Protein AF-A0A257PDT8-F1 (afdb_monomer_lite)

Radius of gyration: 33.75 Å; chains: 1; bounding box: 89×96×49 Å

pLDDT: mean 70.17, std 18.73, range [33.59, 94.38]

Secondary structure (DSSP, 8-state):
---PPPPPHHHHHHHHHHHHTT--TT--HHHHHHHHHHHHHHHHHTT--HHHHHHHHHHTT---TT-PPP-HHHHHHHHHHHHHHHTT--SS-SSSTTTSSTT--PPPP------------------------------PPPP-----HHHHHHHHHHHHHHH-TT------------------------PPSPPPPPHHHHHHHHHHHHHHH----

Structure (mmCIF, N/CA/C/O backbone):
data_AF-A0A257PDT8-F1
#
_entry.id   AF-A0A257PDT8-F1
#
loop_
_atom_site.group_PDB
_atom_site.id
_atom_site.type_symbol
_atom_site.label_atom_id
_atom_site.label_alt_id
_atom_site.label_comp_id
_atom_site.label_asym_id
_atom_site.label_entity_id
_atom_site.label_seq_id
_atom_site.pdbx_PDB_ins_code
_atom_site.Cartn_x
_atom_site.Cartn_y
_atom_site.Cartn_z
_atom_site.occupancy
_atom_site.B_iso_or_equiv
_atom_site.auth_seq_id
_atom_site.auth_comp_id
_atom_site.auth_asym_id
_atom_site.auth_atom_id
_atom_site.pdbx_PDB_model_num
ATOM 1 N N . MET A 1 1 ? -22.815 6.890 -2.501 1.00 48.28 1 MET A N 1
ATOM 2 C CA . MET A 1 1 ? -21.641 6.007 -2.311 1.00 48.28 1 MET A CA 1
ATOM 3 C C . MET A 1 1 ? -21.963 5.112 -1.129 1.00 48.28 1 MET A C 1
ATOM 5 O O . MET A 1 1 ? -22.175 5.678 -0.063 1.00 48.28 1 MET A O 1
ATOM 9 N N . PRO A 1 2 ? -22.100 3.788 -1.297 1.00 51.44 2 PRO A N 1
ATOM 10 C CA . PRO A 1 2 ? -22.385 2.906 -0.169 1.00 51.44 2 PRO A CA 1
ATOM 11 C C . PRO A 1 2 ? -21.267 3.042 0.872 1.00 51.44 2 PRO A C 1
ATOM 13 O O . PRO A 1 2 ? -20.081 3.044 0.529 1.00 51.44 2 PRO A O 1
ATOM 16 N N . TYR A 1 3 ? -21.653 3.242 2.130 1.00 57.28 3 TYR A N 1
ATOM 17 C CA . TYR A 1 3 ? -20.725 3.353 3.247 1.00 57.28 3 TYR A CA 1
ATOM 18 C C . TYR A 1 3 ? -20.106 1.977 3.487 1.00 57.28 3 TYR A C 1
ATOM 20 O O . TYR A 1 3 ? -20.774 1.067 3.968 1.00 57.28 3 TYR A O 1
ATOM 28 N N . LYS A 1 4 ? -18.838 1.812 3.105 1.00 71.06 4 LYS A N 1
ATOM 29 C CA . LYS A 1 4 ? -18.087 0.589 3.399 1.00 71.06 4 LYS A CA 1
ATOM 30 C C . LYS A 1 4 ? -17.941 0.428 4.908 1.00 71.06 4 LYS A C 1
ATOM 32 O O . LYS A 1 4 ? -17.656 1.410 5.599 1.00 71.06 4 LYS A O 1
ATOM 37 N N . ARG A 1 5 ? -18.120 -0.797 5.404 1.00 75.81 5 ARG A N 1
ATOM 38 C CA . ARG A 1 5 ? -17.968 -1.127 6.824 1.00 75.81 5 ARG A CA 1
ATOM 39 C C . ARG A 1 5 ? -16.555 -0.736 7.301 1.00 75.81 5 ARG A C 1
ATOM 41 O O . ARG A 1 5 ? -15.582 -1.004 6.593 1.00 75.81 5 ARG A O 1
ATOM 48 N N . PRO A 1 6 ? -16.406 -0.094 8.474 1.00 77.25 6 PRO A N 1
ATOM 49 C CA . PRO A 1 6 ? -15.088 0.096 9.067 1.00 77.25 6 PRO A CA 1
ATOM 50 C C . PRO A 1 6 ? -14.500 -1.274 9.441 1.00 77.25 6 PRO A C 1
ATOM 52 O O . PRO A 1 6 ? -15.164 -2.065 10.110 1.00 77.25 6 PRO A O 1
ATOM 55 N N . ALA A 1 7 ? -13.273 -1.549 8.992 1.00 83.94 7 ALA A N 1
ATOM 56 C CA . ALA A 1 7 ? -12.560 -2.782 9.326 1.00 83.94 7 ALA A CA 1
ATOM 57 C C . ALA A 1 7 ? -12.305 -2.846 10.838 1.00 83.94 7 ALA A C 1
ATOM 59 O O . ALA A 1 7 ? -11.958 -1.827 11.447 1.00 83.94 7 ALA A O 1
ATOM 60 N N . THR A 1 8 ? -12.482 -4.019 11.443 1.00 89.44 8 THR A N 1
ATOM 61 C CA . THR A 1 8 ? -12.182 -4.198 12.868 1.00 89.44 8 THR A CA 1
ATOM 62 C C . THR A 1 8 ? -10.675 -4.301 13.090 1.00 89.44 8 THR A C 1
ATOM 64 O O . THR A 1 8 ? -9.916 -4.684 12.202 1.00 89.44 8 THR A O 1
ATOM 67 N N . GLU A 1 9 ? -10.210 -3.977 14.296 1.00 89.81 9 GLU A N 1
ATOM 68 C CA . GLU A 1 9 ? -8.779 -4.039 14.620 1.00 89.81 9 GLU A CA 1
ATOM 69 C C . GLU A 1 9 ? -8.198 -5.454 14.462 1.00 89.81 9 GLU A C 1
ATOM 71 O O . GLU A 1 9 ? -7.078 -5.620 13.982 1.00 89.81 9 GLU A O 1
ATOM 76 N N . THR A 1 10 ? -8.992 -6.484 14.764 1.00 92.00 10 THR A N 1
ATOM 77 C CA . THR A 1 10 ? -8.622 -7.891 14.559 1.00 92.00 10 THR A CA 1
ATOM 78 C C . THR A 1 10 ? -8.447 -8.242 13.081 1.00 92.00 10 THR A C 1
ATOM 80 O O . THR A 1 10 ? -7.478 -8.908 12.719 1.00 92.00 10 THR A O 1
ATOM 83 N N . GLU A 1 11 ? -9.342 -7.763 12.212 1.00 92.25 11 GLU A N 1
ATOM 84 C CA . GLU A 1 11 ? -9.240 -7.933 10.758 1.00 92.25 11 GLU A CA 1
ATOM 85 C C . GLU A 1 11 ? -7.989 -7.221 10.223 1.00 92.25 11 GLU A C 1
ATOM 87 O O . GLU A 1 11 ? -7.254 -7.776 9.405 1.00 92.25 11 GLU A O 1
ATOM 92 N N . ILE A 1 12 ? -7.707 -6.011 10.719 1.00 93.44 12 ILE A N 1
ATOM 93 C CA . ILE A 1 12 ? -6.523 -5.225 10.346 1.00 93.44 12 ILE A CA 1
ATOM 94 C C . ILE A 1 12 ? -5.234 -5.966 10.719 1.00 93.44 12 ILE A C 1
ATOM 96 O O . ILE A 1 12 ? -4.317 -6.032 9.902 1.00 93.44 12 ILE A O 1
ATOM 100 N N . GLN A 1 13 ? -5.159 -6.544 11.920 1.00 94.38 13 GLN A N 1
ATOM 101 C CA . GLN A 1 13 ? -3.995 -7.317 12.365 1.00 94.38 13 GLN A CA 1
ATOM 102 C C . GLN A 1 13 ? -3.811 -8.606 11.555 1.00 94.38 13 GLN A C 1
ATOM 104 O O . GLN A 1 13 ? -2.688 -8.925 11.164 1.00 94.38 13 GLN A O 1
ATOM 109 N N . ALA A 1 14 ? -4.899 -9.320 11.251 1.00 93.81 14 ALA A N 1
ATOM 110 C CA . ALA A 1 14 ? -4.847 -10.517 10.413 1.00 93.81 14 ALA A CA 1
ATOM 111 C C . ALA A 1 14 ? -4.325 -10.193 9.003 1.00 93.81 14 ALA A C 1
ATOM 113 O O . ALA A 1 14 ? -3.426 -10.868 8.499 1.00 93.81 14 ALA A O 1
ATOM 114 N N . LEU A 1 15 ? -4.825 -9.109 8.399 1.00 93.06 15 LEU A N 1
ATOM 115 C CA . LEU A 1 15 ? -4.347 -8.636 7.102 1.00 93.06 15 LEU A CA 1
ATOM 116 C C . LEU A 1 15 ? -2.879 -8.189 7.171 1.00 93.06 15 LEU A C 1
ATOM 118 O O . LEU A 1 15 ? -2.102 -8.475 6.263 1.00 93.06 15 LEU A O 1
ATOM 122 N N . ALA A 1 16 ? -2.474 -7.513 8.248 1.00 94.12 16 ALA A N 1
ATOM 123 C CA . ALA A 1 16 ? -1.094 -7.079 8.442 1.00 94.12 16 ALA A CA 1
ATOM 124 C C . ALA A 1 16 ? -0.119 -8.267 8.480 1.00 94.12 16 ALA A C 1
ATOM 126 O O . ALA A 1 16 ? 0.914 -8.218 7.814 1.00 94.12 16 ALA A O 1
ATOM 127 N N . ALA A 1 17 ? -0.463 -9.345 9.192 1.00 93.25 17 ALA A N 1
ATOM 128 C CA . ALA A 1 17 ? 0.343 -10.566 9.248 1.00 93.25 17 ALA A CA 1
ATOM 129 C C . ALA A 1 17 ? 0.471 -11.249 7.874 1.00 93.25 17 ALA A C 1
ATOM 131 O O . ALA A 1 17 ? 1.534 -11.746 7.506 1.00 93.25 17 ALA A O 1
ATOM 132 N N . GLU A 1 18 ? -0.600 -11.239 7.081 1.00 92.94 18 GLU A N 1
ATOM 133 C CA . GLU A 1 18 ? -0.580 -11.807 5.734 1.00 92.94 18 GLU A CA 1
ATOM 134 C C . GLU A 1 18 ? 0.284 -10.979 4.762 1.00 92.94 18 GLU A C 1
ATOM 136 O O . GLU A 1 18 ? 0.990 -11.517 3.902 1.00 92.94 18 GLU A O 1
ATOM 141 N N . LEU A 1 19 ? 0.239 -9.650 4.883 1.00 90.50 19 LEU A N 1
ATOM 142 C CA . LEU A 1 19 ? 1.022 -8.746 4.043 1.00 90.50 19 LEU A CA 1
ATOM 143 C C . LEU A 1 19 ? 2.501 -8.725 4.444 1.00 90.50 19 LEU A C 1
ATOM 145 O O . LEU A 1 19 ? 3.356 -8.684 3.556 1.00 90.50 19 LEU A O 1
ATOM 149 N N . SER A 1 20 ? 2.811 -8.796 5.742 1.00 88.88 20 SER A N 1
ATOM 150 C CA . SER A 1 20 ? 4.190 -8.827 6.240 1.00 88.88 20 SER A CA 1
ATOM 151 C C . SER A 1 20 ? 4.930 -10.094 5.814 1.00 88.88 20 SER A C 1
ATOM 153 O O . SER A 1 20 ? 6.105 -10.012 5.466 1.00 88.88 20 SER A O 1
ATOM 155 N N . GLY A 1 21 ? 4.241 -11.239 5.719 1.00 88.56 21 GLY A N 1
ATOM 156 C CA . GLY A 1 21 ? 4.828 -12.487 5.216 1.00 88.56 21 GLY A CA 1
ATOM 157 C C . GLY A 1 21 ? 5.371 -12.390 3.783 1.00 88.56 21 GLY A C 1
ATOM 158 O O . GLY A 1 21 ? 6.302 -13.105 3.424 1.00 88.56 21 GLY A O 1
ATOM 159 N N . ASN A 1 22 ? 4.835 -11.470 2.976 1.00 85.00 22 ASN A N 1
ATOM 160 C CA . ASN A 1 22 ? 5.263 -11.233 1.594 1.00 85.00 22 ASN A CA 1
ATOM 161 C C . ASN A 1 22 ? 6.175 -10.001 1.446 1.00 85.00 22 ASN A C 1
ATOM 163 O O . ASN A 1 22 ? 6.484 -9.583 0.324 1.00 85.00 22 ASN A O 1
ATOM 167 N N . TRP A 1 23 ? 6.567 -9.365 2.553 1.00 89.31 23 TRP A N 1
ATOM 168 C CA . TRP A 1 23 ? 7.399 -8.168 2.557 1.00 89.31 23 TRP A CA 1
ATOM 169 C C . TRP A 1 23 ? 8.852 -8.505 2.894 1.00 89.31 23 TRP A C 1
ATOM 171 O O . TRP A 1 23 ? 9.149 -9.173 3.878 1.00 89.31 23 TRP A O 1
ATOM 181 N N . ILE A 1 24 ? 9.776 -7.988 2.083 1.00 86.50 24 ILE A N 1
ATOM 182 C CA . ILE A 1 24 ? 11.214 -8.082 2.338 1.00 86.50 24 ILE A CA 1
ATOM 183 C C . ILE A 1 24 ? 11.691 -6.706 2.794 1.00 86.50 24 ILE A C 1
ATOM 185 O O . ILE A 1 24 ? 11.569 -5.725 2.053 1.00 86.50 24 ILE A O 1
ATOM 189 N N . ALA A 1 25 ? 12.255 -6.633 4.001 1.00 81.31 25 ALA A N 1
ATOM 190 C CA . ALA A 1 25 ? 12.826 -5.402 4.533 1.00 81.31 25 ALA A CA 1
ATOM 191 C C . ALA A 1 25 ? 13.893 -4.837 3.575 1.00 81.31 25 ALA A C 1
ATOM 193 O O . ALA A 1 25 ? 14.804 -5.540 3.148 1.00 81.31 25 ALA A O 1
ATOM 194 N N . GLY A 1 26 ? 13.756 -3.559 3.210 1.00 78.31 26 GLY A N 1
ATOM 195 C CA . GLY A 1 26 ? 14.639 -2.885 2.249 1.00 78.31 26 GLY A CA 1
ATOM 196 C C . GLY A 1 26 ? 14.203 -2.987 0.782 1.00 78.31 26 GLY A C 1
ATOM 197 O O . GLY A 1 26 ? 14.773 -2.296 -0.064 1.00 78.31 26 GLY A O 1
ATOM 198 N N . SER A 1 27 ? 13.165 -3.770 0.467 1.00 82.94 27 SER A N 1
ATOM 199 C CA . SER A 1 27 ? 12.596 -3.819 -0.882 1.00 82.94 27 SER A CA 1
ATOM 200 C C . SER A 1 27 ? 11.967 -2.473 -1.276 1.00 82.94 27 SER A C 1
ATOM 202 O O . SER A 1 27 ? 11.336 -1.803 -0.449 1.00 82.94 27 SER A O 1
ATOM 204 N N . PRO A 1 28 ? 12.098 -2.030 -2.540 1.00 87.62 28 PRO A N 1
ATOM 205 C CA . PRO A 1 28 ? 11.430 -0.825 -3.006 1.00 87.62 28 PRO A CA 1
ATOM 206 C C . PRO A 1 28 ? 9.907 -1.006 -2.972 1.00 87.62 28 PRO A C 1
ATOM 208 O O . PRO A 1 28 ? 9.316 -1.708 -3.793 1.00 87.62 28 PRO A O 1
ATOM 211 N N . ILE A 1 29 ? 9.253 -0.270 -2.076 1.00 89.31 29 ILE A N 1
ATOM 212 C CA . ILE A 1 29 ? 7.803 -0.319 -1.830 1.00 89.31 29 ILE A CA 1
ATOM 213 C C . ILE A 1 29 ? 6.935 -0.206 -3.090 1.00 89.31 29 ILE A C 1
ATOM 215 O O . ILE A 1 29 ? 5.886 -0.832 -3.191 1.00 89.31 29 ILE A O 1
ATOM 219 N N . ARG A 1 30 ? 7.385 0.541 -4.106 1.00 88.75 30 ARG A N 1
ATOM 220 C CA . ARG A 1 30 ? 6.674 0.663 -5.390 1.00 88.75 30 ARG A CA 1
ATOM 221 C C . ARG A 1 30 ? 6.626 -0.644 -6.180 1.00 88.75 30 ARG A C 1
ATOM 223 O O . ARG A 1 30 ? 5.643 -0.878 -6.878 1.00 88.75 30 ARG A O 1
ATOM 230 N N . VAL A 1 31 ? 7.682 -1.455 -6.113 1.00 88.94 31 VAL A N 1
ATOM 231 C CA . VAL A 1 31 ? 7.735 -2.767 -6.775 1.00 88.94 31 VAL A CA 1
ATOM 232 C C . VAL A 1 31 ? 6.774 -3.716 -6.073 1.00 88.94 31 VAL A C 1
ATOM 234 O O . VAL A 1 31 ? 5.947 -4.344 -6.730 1.00 88.94 31 VAL A O 1
ATOM 237 N N . TRP A 1 32 ? 6.800 -3.723 -4.741 1.00 91.38 32 TRP A N 1
ATOM 238 C CA . TRP A 1 32 ? 5.880 -4.521 -3.940 1.00 91.38 32 TRP A CA 1
ATOM 239 C C . TRP A 1 32 ? 4.413 -4.132 -4.166 1.00 91.38 32 TRP A C 1
ATOM 241 O O . TRP A 1 32 ? 3.595 -4.998 -4.474 1.00 91.38 32 TRP A O 1
ATOM 251 N N . LEU A 1 33 ? 4.095 -2.829 -4.129 1.00 91.81 33 LEU A N 1
ATOM 252 C CA . LEU A 1 33 ? 2.749 -2.308 -4.397 1.00 91.81 33 LEU A CA 1
ATOM 253 C C . LEU A 1 33 ? 2.251 -2.692 -5.784 1.00 91.81 33 LEU A C 1
ATOM 255 O O . LEU A 1 33 ? 1.069 -2.963 -5.947 1.00 91.81 33 LEU A O 1
ATOM 259 N N . ARG A 1 34 ? 3.129 -2.721 -6.791 1.00 90.56 34 ARG A N 1
ATOM 260 C CA . ARG A 1 34 ? 2.757 -3.155 -8.139 1.00 90.56 34 ARG A CA 1
ATOM 261 C C . ARG A 1 34 ? 2.406 -4.640 -8.171 1.00 90.56 34 ARG A C 1
ATOM 263 O O . ARG A 1 34 ? 1.390 -4.987 -8.762 1.00 90.56 34 ARG A O 1
ATOM 270 N N . ALA A 1 35 ? 3.225 -5.485 -7.549 1.00 90.25 35 ALA A N 1
ATOM 271 C CA . ALA A 1 35 ? 2.989 -6.927 -7.496 1.00 90.25 35 ALA A CA 1
ATOM 272 C C . ALA A 1 35 ? 1.692 -7.270 -6.743 1.00 90.25 35 ALA A C 1
ATOM 274 O O . ALA A 1 35 ? 0.934 -8.132 -7.174 1.00 90.25 35 ALA A O 1
ATOM 275 N N . HIS A 1 36 ? 1.397 -6.537 -5.667 1.00 91.44 36 HIS A N 1
ATOM 276 C CA . HIS A 1 36 ? 0.247 -6.795 -4.798 1.00 91.44 36 HIS A CA 1
ATOM 277 C C . HIS A 1 36 ? -0.990 -5.959 -5.156 1.00 91.44 36 HIS A C 1
ATOM 279 O O . HIS A 1 36 ? -2.048 -6.142 -4.557 1.00 91.44 36 HIS A O 1
ATOM 285 N N . TYR A 1 37 ? -0.907 -5.077 -6.158 1.00 91.75 37 TYR A N 1
ATOM 286 C CA . TYR A 1 37 ? -2.019 -4.221 -6.582 1.00 91.75 37 TYR A CA 1
ATOM 287 C C . TYR A 1 37 ? -3.320 -4.990 -6.876 1.00 91.75 37 TYR A C 1
ATOM 289 O O . TYR A 1 37 ? -4.361 -4.564 -6.372 1.00 91.75 37 TYR A O 1
ATOM 297 N N . PRO A 1 38 ? -3.311 -6.120 -7.618 1.00 91.38 38 PRO A N 1
ATOM 298 C CA . PRO A 1 38 ? -4.536 -6.876 -7.887 1.00 91.38 38 PRO A CA 1
ATOM 299 C C . PRO A 1 38 ? -5.215 -7.360 -6.602 1.00 91.38 38 PRO A C 1
ATOM 301 O O . PRO A 1 38 ? -6.432 -7.256 -6.473 1.00 91.38 38 PRO A O 1
ATOM 304 N N . LYS A 1 39 ? -4.420 -7.806 -5.621 1.00 92.69 39 LYS A N 1
ATOM 305 C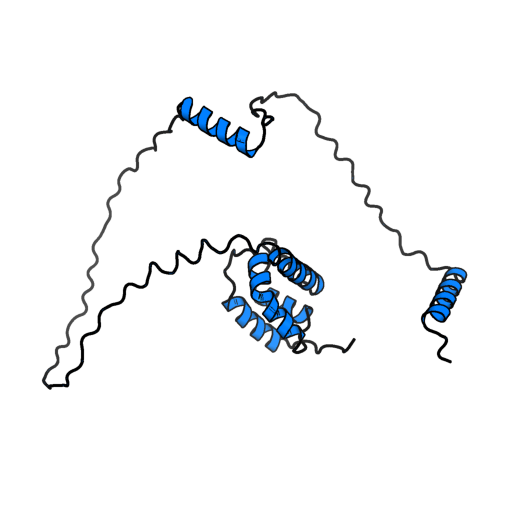 CA . LYS A 1 39 ? -4.911 -8.247 -4.313 1.00 92.69 39 LYS A CA 1
ATOM 306 C C . LYS A 1 39 ? -5.541 -7.096 -3.529 1.00 92.69 39 LYS A C 1
ATOM 308 O O . LYS A 1 39 ? -6.625 -7.248 -2.981 1.00 92.69 39 LYS A O 1
ATOM 313 N N . LEU A 1 40 ? -4.904 -5.922 -3.523 1.00 92.06 40 LEU A N 1
ATOM 314 C CA . LEU A 1 40 ? -5.454 -4.737 -2.853 1.00 92.06 40 LEU A CA 1
ATOM 315 C C . LEU A 1 40 ? -6.802 -4.314 -3.452 1.00 92.06 40 LEU A C 1
ATOM 317 O O . LEU A 1 40 ? -7.702 -3.913 -2.721 1.00 92.06 40 LEU A O 1
ATOM 321 N N . VAL A 1 41 ? -6.959 -4.417 -4.774 1.00 91.81 41 VAL A N 1
ATOM 322 C CA . VAL A 1 41 ? -8.230 -4.116 -5.450 1.00 91.81 41 VAL A CA 1
ATOM 323 C C . VAL A 1 41 ? -9.300 -5.165 -5.140 1.00 91.81 41 VAL A C 1
ATOM 325 O O . VAL A 1 41 ? -10.452 -4.783 -4.945 1.00 91.81 41 VAL A O 1
ATOM 328 N N . ALA A 1 42 ? -8.935 -6.447 -5.043 1.00 92.31 42 ALA A N 1
ATOM 329 C CA . ALA A 1 42 ? -9.857 -7.509 -4.640 1.00 92.31 42 ALA A CA 1
ATOM 330 C C . ALA A 1 42 ? -10.416 -7.268 -3.228 1.00 92.31 42 ALA A C 1
ATOM 332 O O . ALA A 1 42 ? -11.630 -7.236 -3.058 1.00 92.31 42 ALA A O 1
ATOM 333 N N . LEU A 1 43 ? -9.558 -6.930 -2.259 1.00 91.19 43 LEU A N 1
ATOM 334 C CA . LEU A 1 43 ? -9.995 -6.568 -0.902 1.00 91.19 43 LEU A CA 1
ATOM 335 C C . LEU A 1 43 ? -10.996 -5.407 -0.918 1.00 91.19 43 LEU A C 1
ATOM 337 O O . LEU A 1 43 ? -11.992 -5.405 -0.206 1.00 91.19 43 LEU A O 1
ATOM 341 N N . ILE A 1 44 ? -10.759 -4.405 -1.766 1.00 91.12 44 ILE A N 1
ATOM 342 C CA . ILE A 1 44 ? -11.667 -3.263 -1.910 1.00 91.12 44 ILE A CA 1
ATOM 343 C C . ILE A 1 44 ? -13.012 -3.688 -2.509 1.00 91.12 44 ILE A C 1
ATOM 345 O O . ILE A 1 44 ? -14.024 -3.066 -2.183 1.00 91.12 44 ILE A O 1
ATOM 349 N N . ALA A 1 45 ? -13.047 -4.689 -3.386 1.00 88.75 45 ALA A N 1
ATOM 350 C CA . ALA A 1 45 ? -14.303 -5.252 -3.875 1.00 88.75 45 ALA A CA 1
ATOM 351 C C . ALA A 1 45 ? -15.054 -6.001 -2.758 1.00 88.75 45 ALA A C 1
ATOM 353 O O . ALA A 1 45 ? -16.273 -5.909 -2.691 1.00 88.75 45 ALA A O 1
ATOM 354 N N . GLU A 1 46 ? -14.324 -6.637 -1.843 1.00 88.31 46 GLU A N 1
ATOM 355 C CA . GLU A 1 46 ? -14.812 -7.338 -0.645 1.00 88.31 46 GLU A CA 1
ATOM 356 C C . GLU A 1 46 ? -15.047 -6.393 0.554 1.00 88.31 46 GLU A C 1
ATOM 358 O O . GLU A 1 46 ? -14.744 -6.718 1.698 1.00 88.31 46 GLU A O 1
ATOM 363 N N . ASP A 1 47 ? -15.550 -5.184 0.301 1.00 88.00 47 ASP A N 1
ATOM 364 C CA . ASP A 1 47 ? -15.890 -4.173 1.317 1.00 88.00 47 ASP A CA 1
ATOM 365 C C . ASP A 1 47 ? -14.741 -3.523 2.103 1.00 88.00 47 ASP A C 1
ATOM 367 O O . ASP A 1 47 ? -14.991 -2.614 2.903 1.00 88.00 47 ASP A O 1
ATOM 371 N N . TRP A 1 48 ? -13.471 -3.823 1.816 1.00 90.25 48 TRP A N 1
ATOM 372 C CA . TRP A 1 48 ? -12.384 -3.096 2.472 1.00 90.25 48 TRP A CA 1
ATOM 373 C C . TRP A 1 48 ? -12.310 -1.628 2.041 1.00 90.25 48 TRP A C 1
ATOM 375 O O . TRP A 1 48 ? -12.496 -1.233 0.875 1.00 90.25 48 TRP A O 1
ATOM 385 N N . SER A 1 49 ? -11.976 -0.784 3.017 1.00 91.50 49 SER A N 1
ATOM 386 C CA . SER A 1 49 ? -11.631 0.614 2.791 1.00 91.50 49 SER A CA 1
ATOM 387 C C . SER A 1 49 ? -10.121 0.776 2.601 1.00 91.50 49 SER A C 1
ATOM 389 O O . SER A 1 49 ? -9.314 0.098 3.236 1.00 91.50 49 SER A O 1
ATOM 391 N N . TRP A 1 50 ? -9.718 1.750 1.779 1.00 91.88 50 TRP A N 1
ATOM 392 C CA . TRP A 1 50 ? -8.305 2.134 1.653 1.00 91.88 50 TRP A CA 1
ATOM 393 C C . TRP A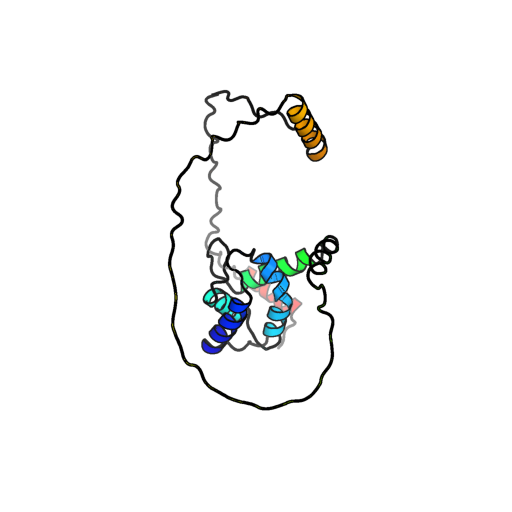 1 50 ? -7.682 2.543 2.995 1.00 91.88 50 TRP A C 1
ATOM 395 O O . TRP A 1 50 ? -6.479 2.389 3.174 1.00 91.88 50 TRP A O 1
ATOM 405 N N . ALA A 1 51 ? -8.486 3.060 3.930 1.00 91.81 51 ALA A N 1
ATOM 406 C CA . ALA A 1 51 ? -8.034 3.413 5.271 1.00 91.81 51 ALA A CA 1
ATOM 407 C C . ALA A 1 51 ? -7.676 2.171 6.101 1.00 91.81 51 ALA A C 1
ATOM 409 O O . ALA A 1 51 ? -6.613 2.152 6.711 1.00 91.81 51 ALA A O 1
ATOM 410 N N . GLY A 1 52 ? -8.511 1.126 6.068 1.00 92.00 52 GLY A N 1
ATOM 411 C CA . GLY A 1 52 ? -8.234 -0.138 6.761 1.00 92.00 52 GLY A CA 1
ATOM 412 C C . GLY A 1 52 ? -6.992 -0.839 6.211 1.00 92.00 52 GLY A C 1
ATOM 413 O O . GLY A 1 52 ? -6.137 -1.277 6.973 1.00 92.00 52 GLY A O 1
ATOM 414 N N . ILE A 1 53 ? -6.829 -0.844 4.884 1.00 93.06 53 ILE A N 1
ATOM 415 C CA . ILE A 1 53 ? -5.628 -1.391 4.236 1.00 93.06 53 ILE A CA 1
ATOM 416 C C . ILE A 1 53 ? -4.381 -0.576 4.618 1.00 93.06 53 ILE A C 1
ATOM 418 O O . ILE A 1 53 ? -3.341 -1.150 4.927 1.00 93.06 53 ILE A O 1
ATOM 422 N N . ALA A 1 54 ? -4.468 0.758 4.633 1.00 92.75 54 ALA A N 1
ATOM 423 C CA . ALA A 1 54 ? -3.357 1.613 5.057 1.00 92.75 54 ALA A CA 1
ATOM 424 C C . ALA A 1 54 ? -2.972 1.375 6.526 1.00 92.75 54 ALA A C 1
ATOM 426 O O . ALA A 1 54 ? -1.785 1.310 6.838 1.00 92.75 54 ALA A O 1
ATOM 427 N N . ALA A 1 55 ? -3.956 1.195 7.411 1.00 92.50 55 ALA A N 1
ATOM 428 C CA . ALA A 1 55 ? -3.712 0.830 8.802 1.00 92.50 55 ALA A CA 1
ATOM 429 C C . ALA A 1 55 ? -2.997 -0.526 8.907 1.00 92.50 55 ALA A C 1
ATOM 431 O O . ALA A 1 55 ? -1.998 -0.623 9.613 1.00 92.50 55 ALA A O 1
ATOM 432 N N . ALA A 1 56 ? -3.426 -1.533 8.139 1.00 93.94 56 ALA A N 1
ATOM 433 C CA . ALA A 1 56 ? -2.776 -2.844 8.113 1.00 93.94 56 ALA A CA 1
ATOM 434 C C . ALA A 1 56 ? -1.320 -2.765 7.625 1.00 93.94 56 ALA A C 1
ATOM 436 O O . ALA A 1 56 ? -0.438 -3.375 8.221 1.00 93.94 56 ALA A O 1
ATOM 437 N N . LEU A 1 57 ? -1.037 -1.959 6.594 1.00 92.50 57 LEU A N 1
ATOM 438 C CA . LEU A 1 57 ? 0.337 -1.726 6.131 1.00 92.50 57 LEU A CA 1
ATOM 439 C C . LEU A 1 57 ? 1.209 -1.045 7.191 1.00 92.50 57 LEU A C 1
ATOM 441 O O . LEU A 1 57 ? 2.386 -1.373 7.307 1.00 92.50 57 LEU A O 1
ATOM 445 N N . ASN A 1 58 ? 0.640 -0.117 7.965 1.00 93.12 58 ASN A N 1
ATOM 446 C CA . ASN A 1 58 ? 1.353 0.544 9.058 1.00 93.12 58 ASN A CA 1
ATOM 447 C C . ASN A 1 58 ? 1.663 -0.431 10.200 1.00 93.12 58 ASN A C 1
ATOM 449 O O . ASN A 1 58 ? 2.776 -0.411 10.714 1.00 93.12 58 ASN A O 1
ATOM 453 N N . VAL A 1 59 ? 0.713 -1.303 10.556 1.00 93.06 59 VAL A N 1
ATOM 454 C CA . VAL A 1 59 ? 0.913 -2.366 11.559 1.00 93.06 59 VAL A CA 1
ATOM 455 C C . VAL A 1 59 ? 1.962 -3.377 11.089 1.00 93.06 59 VAL A C 1
ATOM 457 O O . VAL A 1 59 ? 2.779 -3.826 11.882 1.00 93.06 59 VAL A O 1
ATOM 460 N N . ALA A 1 60 ? 1.987 -3.690 9.793 1.00 89.94 60 ALA A N 1
ATOM 461 C CA . ALA A 1 60 ? 2.991 -4.558 9.180 1.00 89.94 60 ALA A CA 1
ATOM 462 C C . ALA A 1 60 ? 4.374 -3.890 9.001 1.00 89.94 60 ALA A C 1
ATOM 464 O O . ALA A 1 60 ? 5.272 -4.506 8.431 1.00 89.94 60 ALA A O 1
ATOM 465 N N . GLU A 1 61 ? 4.536 -2.626 9.414 1.00 90.12 61 GLU A N 1
ATOM 466 C CA . GLU A 1 61 ? 5.734 -1.795 9.209 1.00 90.12 61 GLU A CA 1
ATOM 467 C C . GLU A 1 61 ? 6.176 -1.659 7.737 1.00 90.12 61 GLU A C 1
ATOM 469 O O . GLU A 1 61 ? 7.304 -1.260 7.425 1.00 90.12 61 GLU A O 1
ATOM 474 N N . ILE A 1 62 ? 5.260 -1.913 6.800 1.00 86.25 62 ILE A N 1
ATOM 475 C CA . ILE A 1 62 ? 5.486 -1.775 5.362 1.00 86.25 62 ILE A CA 1
ATOM 476 C C . ILE A 1 62 ? 5.386 -0.290 5.021 1.00 86.25 62 ILE A C 1
ATOM 478 O O . ILE A 1 62 ? 4.356 0.205 4.569 1.00 86.25 62 ILE A O 1
ATOM 482 N N . THR A 1 63 ? 6.457 0.457 5.271 1.00 85.38 63 THR A N 1
ATOM 483 C CA . THR A 1 63 ? 6.501 1.914 5.087 1.00 85.38 63 THR A CA 1
ATOM 484 C C . THR A 1 63 ? 7.555 2.332 4.065 1.00 85.38 63 THR A C 1
ATOM 486 O O . THR A 1 63 ? 8.411 1.558 3.633 1.00 85.38 63 THR A O 1
ATOM 489 N N . TYR A 1 64 ? 7.474 3.590 3.629 1.00 81.50 64 TYR A N 1
ATOM 490 C CA . TYR A 1 64 ? 8.560 4.213 2.879 1.00 81.50 64 TYR A CA 1
ATOM 491 C C . TYR A 1 64 ? 9.849 4.243 3.711 1.00 81.50 64 TY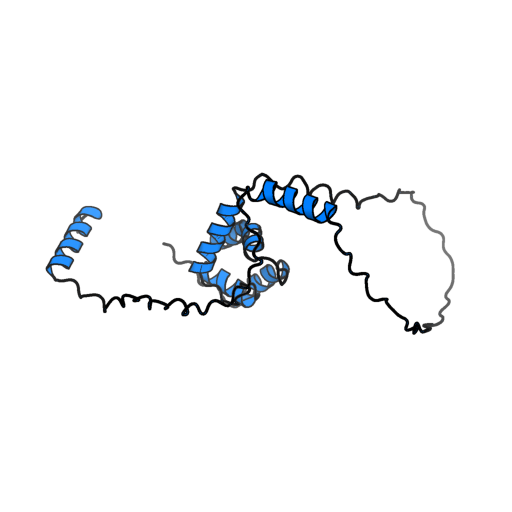R A C 1
ATOM 493 O O . TYR A 1 64 ? 9.802 4.275 4.936 1.00 81.50 64 TYR A O 1
ATOM 501 N N . GLN A 1 65 ? 11.008 4.367 3.056 1.00 74.06 65 GLN A N 1
ATOM 502 C CA . GLN A 1 65 ? 12.283 4.628 3.749 1.00 74.06 65 GLN A CA 1
ATOM 503 C C . GLN A 1 65 ? 12.213 5.867 4.662 1.00 74.06 65 GLN A C 1
ATOM 505 O O . GLN A 1 65 ? 12.901 5.937 5.674 1.00 74.06 65 GLN A O 1
ATOM 510 N N . THR A 1 66 ? 11.333 6.820 4.341 1.00 74.38 66 THR A N 1
ATOM 511 C CA . THR A 1 66 ? 11.049 8.016 5.145 1.00 74.38 66 THR A CA 1
ATOM 512 C C . THR A 1 66 ? 10.223 7.742 6.410 1.00 74.38 66 THR A C 1
ATOM 514 O O . THR A 1 66 ? 9.919 8.686 7.133 1.00 74.38 66 THR A O 1
ATOM 517 N N . LYS A 1 67 ? 9.824 6.486 6.671 1.00 78.75 67 LYS A N 1
ATOM 518 C CA . LYS A 1 67 ? 8.972 6.034 7.793 1.00 78.75 67 LYS A CA 1
ATOM 519 C C . LYS A 1 67 ? 7.647 6.788 7.932 1.00 78.75 67 LYS A C 1
ATOM 521 O O . LYS A 1 67 ? 7.037 6.820 8.996 1.00 78.75 67 LYS A O 1
ATOM 526 N N . THR A 1 68 ? 7.192 7.420 6.855 1.00 86.38 68 THR A N 1
ATOM 527 C CA . THR A 1 68 ? 5.923 8.144 6.852 1.00 86.38 68 THR A CA 1
ATOM 528 C C . THR A 1 68 ? 4.778 7.130 6.858 1.00 86.38 68 THR A C 1
ATOM 530 O O . THR A 1 68 ? 4.769 6.258 5.981 1.00 86.38 68 THR A O 1
ATOM 533 N N . PRO A 1 69 ? 3.821 7.223 7.799 1.00 89.00 69 PRO A N 1
ATOM 534 C CA . PRO A 1 69 ? 2.699 6.300 7.842 1.00 89.00 69 PRO A CA 1
ATOM 535 C C . PRO A 1 69 ? 1.799 6.487 6.619 1.00 89.00 69 PRO A C 1
ATOM 537 O O . PRO A 1 69 ? 1.636 7.588 6.082 1.00 89.00 69 PRO A O 1
ATOM 540 N N . TRP A 1 70 ? 1.185 5.396 6.185 1.00 91.12 70 TRP A N 1
ATOM 541 C CA . TRP A 1 70 ? 0.222 5.401 5.102 1.00 91.12 70 TRP A CA 1
ATOM 542 C C . TRP A 1 70 ? -1.078 6.071 5.516 1.00 91.12 70 TRP A C 1
ATOM 544 O O . TRP A 1 70 ? -1.638 5.799 6.576 1.00 91.12 70 TRP A O 1
ATOM 554 N N . THR A 1 71 ? -1.590 6.894 4.607 1.00 92.81 71 THR A N 1
ATOM 555 C CA . THR A 1 71 ? -2.949 7.430 4.655 1.00 92.81 71 THR A CA 1
ATOM 556 C C . THR A 1 71 ? -3.762 6.793 3.534 1.00 92.81 71 THR A C 1
ATOM 558 O O . THR A 1 71 ? -3.208 6.363 2.519 1.00 92.81 71 THR A O 1
ATOM 561 N N . ALA A 1 72 ? -5.088 6.760 3.676 1.00 90.25 72 ALA A N 1
ATOM 562 C CA . ALA A 1 72 ? -5.969 6.203 2.648 1.00 90.25 72 ALA A CA 1
ATOM 563 C C . ALA A 1 72 ? -5.757 6.865 1.272 1.00 90.25 72 ALA A C 1
ATOM 565 O O . ALA A 1 72 ? -5.777 6.200 0.236 1.00 90.25 72 ALA A O 1
ATOM 566 N N . THR A 1 73 ? -5.538 8.183 1.259 1.00 91.81 73 THR A N 1
ATOM 567 C CA . THR A 1 73 ? -5.299 8.964 0.041 1.00 91.81 73 THR A CA 1
ATOM 568 C C . THR A 1 73 ? -3.924 8.680 -0.550 1.00 91.81 73 THR A C 1
ATOM 570 O O . THR A 1 73 ? -3.853 8.395 -1.747 1.00 91.81 73 THR A O 1
ATOM 573 N N . SER A 1 74 ? -2.855 8.695 0.259 1.00 91.75 74 SER A N 1
ATOM 574 C CA . SER A 1 74 ? -1.500 8.420 -0.236 1.00 91.75 74 SER A CA 1
ATOM 575 C C . SER A 1 74 ? -1.395 7.009 -0.810 1.00 91.75 74 SER A C 1
ATOM 577 O O . SER A 1 74 ? -0.979 6.852 -1.960 1.00 91.75 74 SER A O 1
ATOM 579 N N . LEU A 1 75 ? -1.902 6.006 -0.085 1.00 92.06 75 LEU A N 1
ATOM 580 C CA . LEU A 1 75 ? -1.911 4.614 -0.529 1.00 92.06 75 LEU A CA 1
ATOM 581 C C . LEU A 1 75 ? -2.658 4.451 -1.850 1.00 92.06 75 LEU A C 1
ATOM 583 O O . LEU A 1 75 ? -2.123 3.869 -2.791 1.00 92.06 75 LEU A O 1
ATOM 587 N N . ARG A 1 76 ? -3.865 5.020 -1.957 1.00 92.31 76 ARG A N 1
ATOM 588 C CA . ARG A 1 76 ? -4.644 4.981 -3.196 1.00 92.31 76 ARG A CA 1
ATOM 589 C C . ARG A 1 76 ? -3.843 5.577 -4.351 1.00 92.31 76 ARG A C 1
ATOM 591 O O . ARG A 1 76 ? -3.701 4.944 -5.395 1.00 92.31 76 ARG A O 1
ATOM 598 N N . THR A 1 77 ? -3.311 6.787 -4.183 1.00 91.44 77 THR A N 1
ATOM 599 C CA . THR A 1 77 ? -2.578 7.464 -5.261 1.00 91.44 77 THR A CA 1
ATOM 600 C C . THR A 1 77 ? -1.334 6.698 -5.696 1.00 91.44 77 THR A C 1
ATOM 602 O O . THR A 1 77 ? -1.096 6.570 -6.900 1.00 91.44 77 THR A O 1
ATOM 605 N N . ASP A 1 78 ? -0.574 6.146 -4.753 1.00 89.75 78 ASP A N 1
ATOM 606 C CA . ASP A 1 78 ? 0.653 5.421 -5.057 1.00 89.75 78 ASP A CA 1
ATOM 607 C C . ASP A 1 78 ? 0.386 4.034 -5.630 1.00 89.75 78 ASP A C 1
ATOM 609 O O . ASP A 1 78 ? 1.056 3.653 -6.587 1.00 89.75 78 ASP A O 1
ATOM 613 N N . ALA A 1 79 ? -0.641 3.328 -5.156 1.00 90.12 79 ALA A N 1
ATOM 614 C CA . ALA A 1 79 ? -1.092 2.067 -5.736 1.00 90.12 79 ALA A CA 1
ATOM 615 C C . ALA A 1 79 ? -1.487 2.247 -7.215 1.00 90.12 79 ALA A C 1
ATOM 617 O O . ALA A 1 79 ? -0.993 1.535 -8.092 1.00 90.12 79 ALA A O 1
ATOM 618 N N . PHE A 1 80 ? -2.289 3.273 -7.531 1.00 88.06 80 PHE A N 1
ATOM 619 C CA . PHE A 1 80 ? -2.649 3.589 -8.920 1.00 88.06 80 PHE A CA 1
ATOM 620 C C . PHE A 1 80 ? -1.439 4.012 -9.767 1.00 88.06 80 PHE A C 1
ATOM 622 O O . PHE A 1 80 ? -1.329 3.623 -10.934 1.00 88.06 80 PHE A O 1
ATOM 629 N N . ARG A 1 81 ? -0.509 4.799 -9.210 1.00 89.31 81 ARG A N 1
ATOM 630 C CA . ARG A 1 81 ? 0.731 5.190 -9.907 1.00 89.31 81 ARG A CA 1
ATOM 631 C C . ARG A 1 81 ? 1.642 3.989 -10.169 1.00 89.31 81 ARG A C 1
ATOM 633 O O . ARG A 1 81 ? 2.219 3.898 -11.255 1.00 89.31 81 ARG A O 1
ATOM 640 N N . ALA A 1 82 ? 1.762 3.077 -9.206 1.00 87.44 82 ALA A N 1
ATOM 641 C CA . ALA A 1 82 ? 2.559 1.859 -9.311 1.00 87.44 82 ALA A CA 1
ATOM 642 C C . ALA A 1 82 ? 2.020 0.933 -10.410 1.00 87.44 82 ALA A C 1
ATOM 644 O O . ALA A 1 82 ? 2.814 0.440 -11.220 1.00 87.44 82 ALA A O 1
ATOM 645 N N . ALA A 1 83 ? 0.691 0.791 -10.495 1.00 83.94 83 ALA A N 1
ATOM 646 C CA . ALA A 1 83 ? 0.006 0.039 -11.542 1.00 83.94 83 ALA A CA 1
ATOM 647 C C . ALA A 1 83 ? 0.227 0.652 -12.938 1.00 83.94 83 ALA A C 1
ATOM 649 O O . ALA A 1 83 ? 0.708 -0.026 -13.847 1.00 83.94 83 ALA A O 1
ATOM 650 N N . LYS A 1 84 ? -0.025 1.960 -13.110 1.00 79.62 84 LYS A N 1
ATOM 651 C CA . LYS A 1 84 ? 0.101 2.631 -14.420 1.00 79.62 84 LYS A CA 1
ATOM 652 C C . LYS A 1 84 ? 1.519 2.604 -14.990 1.00 79.62 84 LYS A C 1
ATOM 654 O O . LYS A 1 84 ? 1.689 2.402 -16.187 1.00 79.62 84 LYS A O 1
ATOM 659 N N . ARG A 1 85 ? 2.550 2.793 -14.158 1.00 65.94 85 ARG A N 1
ATOM 660 C CA . ARG A 1 85 ? 3.949 2.801 -14.631 1.00 65.94 85 ARG A CA 1
ATOM 661 C C . ARG A 1 85 ? 4.501 1.411 -14.961 1.00 65.94 85 ARG A C 1
ATOM 663 O O . ARG A 1 85 ? 5.510 1.330 -15.648 1.00 65.94 85 ARG A O 1
ATOM 670 N N . GLY A 1 86 ? 3.867 0.336 -14.488 1.00 58.22 86 GLY A N 1
ATOM 671 C CA . GLY A 1 86 ? 4.232 -1.035 -14.864 1.00 58.22 86 GLY A CA 1
ATOM 672 C C . GLY A 1 86 ? 3.727 -1.431 -16.252 1.00 58.22 86 GLY A C 1
ATOM 673 O O . GLY A 1 86 ? 4.402 -2.172 -16.956 1.00 58.22 86 GLY A O 1
ATOM 674 N N . ALA A 1 87 ? 2.590 -0.877 -16.684 1.00 54.00 87 ALA A N 1
ATOM 675 C CA . ALA A 1 87 ? 1.980 -1.199 -17.977 1.00 54.00 87 ALA A CA 1
ATOM 676 C C . ALA A 1 87 ? 2.819 -0.758 -19.197 1.00 54.00 87 ALA A C 1
ATOM 678 O O . ALA A 1 87 ? 2.618 -1.275 -20.292 1.00 54.00 87 ALA A O 1
ATOM 679 N N . GLY A 1 88 ? 3.769 0.170 -19.014 1.00 48.69 88 GLY A N 1
ATOM 680 C CA . GLY A 1 88 ? 4.661 0.662 -20.072 1.00 48.69 88 GLY A CA 1
ATOM 681 C C . GLY A 1 88 ? 5.984 -0.098 -20.224 1.00 48.69 88 GLY A C 1
ATOM 682 O O . GLY A 1 88 ? 6.713 0.164 -21.174 1.00 48.69 88 GLY A O 1
ATOM 683 N N . ILE A 1 89 ? 6.313 -1.036 -19.327 1.00 48.41 89 ILE A N 1
ATOM 684 C CA . ILE A 1 89 ? 7.565 -1.812 -19.381 1.00 48.41 89 ILE A CA 1
ATOM 685 C C . ILE A 1 89 ? 7.236 -3.251 -19.787 1.00 48.41 89 ILE A C 1
ATOM 687 O O . ILE A 1 89 ? 7.428 -4.198 -19.039 1.00 48.41 89 ILE A O 1
ATOM 691 N N . ARG A 1 90 ? 6.724 -3.434 -21.005 1.00 46.41 90 ARG A N 1
ATOM 692 C CA . ARG A 1 90 ? 6.586 -4.758 -21.642 1.00 46.41 90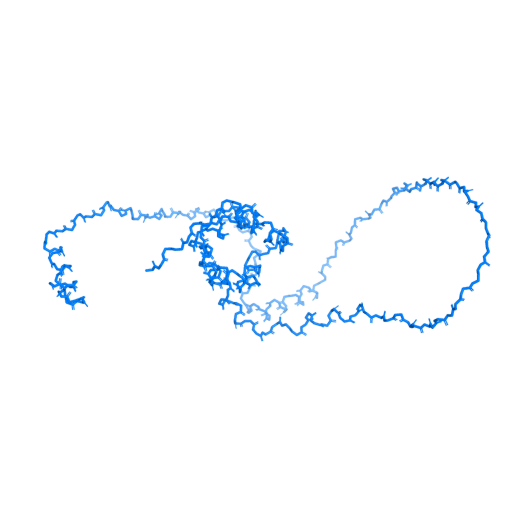 ARG A CA 1
ATOM 693 C C . ARG A 1 90 ? 7.855 -5.151 -22.419 1.00 46.41 90 ARG A C 1
ATOM 695 O O . ARG A 1 90 ? 7.769 -5.778 -23.467 1.00 46.41 90 ARG A O 1
ATOM 702 N N . GLY A 1 91 ? 9.030 -4.734 -21.938 1.00 45.44 91 GLY A N 1
ATOM 703 C CA . GLY A 1 91 ? 10.283 -4.805 -22.702 1.00 45.44 91 GLY A CA 1
ATOM 704 C C . GLY A 1 91 ? 11.482 -5.448 -22.008 1.00 45.44 91 GLY A C 1
ATOM 705 O O . GLY A 1 91 ? 12.495 -5.650 -22.668 1.00 45.44 91 GLY A O 1
ATOM 706 N N . VAL A 1 92 ? 11.416 -5.784 -20.716 1.00 49.38 92 VAL A N 1
ATOM 707 C CA . VAL A 1 92 ? 12.589 -6.313 -19.993 1.00 49.38 92 VAL A CA 1
ATOM 708 C C . VAL A 1 92 ? 12.183 -7.452 -19.064 1.00 49.38 92 VAL A C 1
ATOM 710 O O . VAL A 1 92 ? 12.292 -7.336 -17.859 1.00 49.38 92 VAL A O 1
ATOM 713 N N . ASP A 1 93 ? 11.685 -8.551 -19.629 1.00 46.97 93 ASP A N 1
ATOM 714 C CA . ASP A 1 93 ? 11.517 -9.806 -18.874 1.00 46.97 93 ASP A CA 1
ATOM 715 C C . ASP A 1 93 ? 11.713 -11.050 -19.756 1.00 46.97 93 ASP A C 1
ATOM 717 O O . ASP A 1 93 ? 11.027 -12.065 -19.654 1.00 46.97 93 ASP A O 1
ATOM 721 N N . ARG A 1 94 ? 12.693 -10.983 -20.670 1.00 47.09 94 ARG A N 1
ATOM 722 C CA . ARG A 1 94 ? 13.208 -12.174 -21.373 1.00 47.09 94 ARG A CA 1
ATOM 723 C C . ARG A 1 94 ? 14.580 -12.627 -20.866 1.00 47.09 94 ARG A C 1
ATOM 725 O O . ARG A 1 94 ? 15.093 -13.624 -21.358 1.00 47.09 94 ARG A O 1
ATOM 732 N N . ARG A 1 95 ? 15.178 -11.927 -19.891 1.00 48.28 95 ARG A N 1
ATOM 733 C CA . ARG A 1 95 ? 16.545 -12.222 -19.422 1.00 48.28 95 ARG A CA 1
ATOM 734 C C . ARG A 1 95 ? 16.632 -12.854 -18.030 1.00 48.28 95 ARG A C 1
ATOM 736 O O . ARG A 1 95 ? 17.617 -13.530 -17.776 1.00 48.28 95 ARG A O 1
ATOM 743 N N . GLU A 1 96 ? 15.597 -12.761 -17.191 1.00 52.00 96 GLU A N 1
ATOM 744 C CA . GLU A 1 96 ? 15.590 -13.444 -15.881 1.00 52.00 96 GLU A CA 1
ATOM 745 C C . GLU A 1 96 ? 15.012 -14.870 -15.928 1.00 52.00 96 GLU A C 1
ATOM 747 O O . GLU A 1 96 ? 15.351 -15.705 -15.094 1.00 52.00 96 GLU A O 1
ATOM 752 N N . LYS A 1 97 ? 14.257 -15.233 -16.976 1.00 45.56 97 LYS A N 1
ATOM 753 C CA . LYS A 1 97 ? 13.730 -16.604 -17.143 1.00 45.56 97 LYS A CA 1
ATOM 754 C C . LYS A 1 97 ? 14.764 -17.671 -17.534 1.00 45.56 97 LYS A C 1
ATOM 756 O O . LYS A 1 97 ? 14.412 -18.844 -17.577 1.00 45.56 97 LYS A O 1
ATOM 761 N N . LEU A 1 98 ? 16.022 -17.304 -17.793 1.00 48.25 98 LEU A N 1
ATOM 762 C CA . LEU A 1 98 ? 17.098 -18.262 -18.096 1.00 48.25 98 LEU A CA 1
ATOM 763 C C . LEU A 1 98 ? 18.034 -18.537 -16.910 1.00 48.25 98 LEU A C 1
ATOM 765 O O . LEU A 1 98 ? 18.837 -19.460 -16.989 1.00 48.25 98 LEU A O 1
ATOM 769 N N . ALA A 1 99 ? 17.905 -17.808 -15.796 1.00 45.97 99 ALA A N 1
ATOM 770 C CA . ALA A 1 99 ? 18.693 -18.077 -14.590 1.00 45.97 99 ALA A CA 1
ATOM 771 C C . ALA A 1 99 ? 18.061 -19.152 -13.680 1.00 45.97 99 ALA A C 1
ATOM 773 O O . ALA A 1 99 ? 18.764 -19.759 -12.881 1.00 45.97 99 ALA A O 1
ATOM 774 N N . MET A 1 100 ? 16.762 -19.447 -13.828 1.00 46.03 100 MET A N 1
ATOM 775 C CA . MET A 1 100 ? 16.059 -20.448 -13.005 1.00 46.03 100 MET A CA 1
ATOM 776 C C . MET A 1 100 ? 16.014 -21.871 -13.594 1.00 46.03 100 MET A C 1
ATOM 778 O O . MET A 1 100 ? 15.518 -22.773 -12.931 1.00 46.03 100 MET A O 1
ATOM 782 N N . VAL A 1 101 ? 16.556 -22.112 -14.796 1.00 46.66 101 VAL A N 1
ATOM 783 C CA . VAL A 1 101 ? 16.590 -23.465 -15.408 1.00 46.66 101 VAL A CA 1
ATOM 784 C C . VAL A 1 101 ? 17.948 -24.166 -15.221 1.00 46.66 101 VAL A C 1
ATOM 786 O O . VAL A 1 101 ? 18.075 -25.357 -15.478 1.00 46.66 101 VAL A O 1
ATOM 789 N N . ALA A 1 102 ? 18.963 -23.482 -14.681 1.00 42.88 102 ALA A N 1
ATOM 790 C CA . ALA A 1 102 ? 20.280 -24.079 -14.425 1.00 42.88 102 ALA A CA 1
ATOM 791 C C . ALA A 1 102 ? 20.374 -24.894 -13.112 1.00 42.88 102 ALA A C 1
ATOM 793 O O . ALA A 1 102 ? 21.455 -25.362 -12.769 1.00 42.88 102 ALA A O 1
ATOM 794 N N . ALA A 1 103 ? 19.270 -25.081 -12.377 1.00 50.06 103 ALA A N 1
ATOM 795 C CA . ALA A 1 103 ? 19.257 -25.744 -11.066 1.00 50.06 103 ALA A CA 1
ATOM 796 C C . ALA A 1 103 ? 18.301 -26.950 -10.986 1.00 50.06 103 ALA A C 1
ATOM 798 O O . ALA A 1 103 ? 17.701 -27.214 -9.946 1.00 50.06 103 ALA A O 1
ATOM 799 N N . THR A 1 104 ? 18.130 -27.704 -12.073 1.00 45.25 104 THR A N 1
ATOM 800 C CA . THR A 1 104 ? 17.415 -28.991 -12.013 1.00 45.25 104 THR A CA 1
ATOM 801 C C . THR A 1 104 ? 18.104 -30.022 -12.898 1.00 45.25 104 THR A C 1
ATOM 803 O O . THR A 1 104 ? 17.611 -30.416 -13.950 1.00 45.25 104 THR A O 1
ATOM 806 N N . VAL A 1 105 ? 19.286 -30.458 -12.457 1.00 41.69 105 VAL A N 1
ATOM 807 C CA . VAL A 1 105 ? 19.834 -31.751 -12.871 1.00 41.69 105 VAL A CA 1
ATOM 808 C C . VAL A 1 105 ? 19.139 -32.811 -12.020 1.00 41.69 105 VAL A C 1
ATOM 810 O O . VAL A 1 105 ? 19.294 -32.864 -10.803 1.00 41.69 105 VAL A O 1
ATOM 813 N N . PHE A 1 106 ? 18.309 -33.594 -12.696 1.00 42.97 106 PHE A N 1
ATOM 814 C CA . PHE A 1 106 ? 17.625 -34.788 -12.216 1.00 42.97 106 PHE A CA 1
ATOM 815 C C . PHE A 1 106 ? 18.590 -35.791 -11.550 1.00 42.97 106 PHE A C 1
ATOM 817 O O . PHE A 1 106 ? 19.648 -36.060 -12.122 1.00 42.97 106 PHE A O 1
ATOM 824 N N . PRO A 1 107 ? 18.220 -36.445 -10.434 1.00 51.69 107 PRO A N 1
ATOM 825 C CA . PRO A 1 107 ? 18.772 -37.753 -10.096 1.00 51.69 107 PRO A CA 1
ATOM 826 C C . PRO A 1 107 ? 18.057 -38.855 -10.912 1.00 51.69 107 PRO A C 1
ATOM 828 O O . PRO A 1 107 ? 16.831 -38.799 -11.052 1.00 51.69 107 PRO A O 1
ATOM 831 N N . PRO A 1 108 ? 18.761 -39.868 -11.457 1.00 47.50 108 PRO A N 1
ATOM 832 C CA . PRO A 1 108 ? 18.104 -41.009 -12.082 1.00 47.50 108 PRO A CA 1
ATOM 833 C C . PRO A 1 108 ? 17.528 -41.971 -11.034 1.00 47.50 108 PRO A C 1
ATOM 835 O O . PRO A 1 108 ? 18.154 -42.287 -10.023 1.00 47.50 108 PRO A O 1
ATOM 838 N N . ALA A 1 109 ? 16.320 -42.446 -11.326 1.00 41.28 109 ALA A N 1
ATOM 839 C CA . ALA A 1 109 ? 15.604 -43.491 -10.613 1.00 41.28 109 ALA A CA 1
ATOM 840 C C . ALA A 1 109 ? 16.233 -44.878 -10.846 1.00 41.28 109 ALA A C 1
ATOM 842 O O . ALA A 1 109 ? 16.535 -45.226 -11.986 1.00 41.28 109 ALA A O 1
ATOM 843 N N . VAL A 1 110 ? 16.324 -45.698 -9.792 1.00 45.22 110 VAL A N 1
ATOM 844 C CA . VAL A 1 110 ? 16.346 -47.168 -9.893 1.00 45.22 110 VAL A CA 1
ATOM 845 C C . VAL A 1 110 ? 15.413 -47.763 -8.837 1.00 45.22 110 VAL A C 1
ATOM 847 O O . VAL A 1 110 ? 15.317 -47.289 -7.708 1.00 45.22 110 VAL A O 1
ATOM 850 N N . SER A 1 111 ? 14.693 -48.778 -9.297 1.00 39.31 111 SER A N 1
ATOM 851 C CA . SER A 1 111 ? 13.525 -49.452 -8.753 1.00 39.31 111 SER A CA 1
ATOM 852 C C . SER A 1 111 ? 13.703 -50.239 -7.448 1.00 39.31 111 SER A C 1
ATOM 854 O O . SER A 1 111 ? 14.732 -50.846 -7.178 1.00 39.31 111 SER A O 1
ATOM 856 N N . SER A 1 112 ? 12.585 -50.287 -6.723 1.00 40.91 112 SER A N 1
ATOM 857 C CA . SER A 1 112 ? 12.027 -51.366 -5.893 1.00 40.91 112 SER A CA 1
ATOM 858 C C . SER A 1 112 ? 12.725 -52.742 -5.849 1.00 40.91 112 SER A C 1
ATOM 860 O O . SER A 1 112 ? 12.833 -53.415 -6.873 1.00 40.91 112 SER A O 1
ATOM 862 N N . SER A 1 113 ? 12.953 -53.261 -4.637 1.00 33.59 113 SER A N 1
ATOM 863 C CA . SER A 1 113 ? 12.463 -54.583 -4.197 1.00 33.59 113 SER A CA 1
ATOM 864 C C . SER A 1 113 ? 12.491 -54.688 -2.658 1.00 33.59 113 SER A C 1
ATOM 866 O O . SER A 1 113 ? 13.056 -53.840 -1.979 1.00 33.59 113 SER A O 1
ATOM 868 N N . SER A 1 114 ? 11.742 -55.662 -2.148 1.00 41.78 114 SER A N 1
ATOM 869 C CA . SER A 1 114 ? 11.139 -55.801 -0.813 1.00 41.78 114 SER A CA 1
ATOM 870 C C . SER A 1 114 ? 12.080 -56.407 0.270 1.00 41.78 114 SER A C 1
ATOM 872 O O . SER A 1 114 ? 13.251 -56.629 -0.026 1.00 41.78 114 SER A O 1
ATOM 874 N N . PRO A 1 115 ? 11.614 -56.622 1.526 1.00 52.97 115 PRO A N 1
ATOM 875 C CA . PRO A 1 115 ? 12.420 -56.534 2.748 1.00 52.97 115 PRO A CA 1
ATOM 876 C C . PRO A 1 115 ? 13.010 -57.873 3.213 1.00 52.97 115 PRO A C 1
ATOM 878 O O . PRO A 1 115 ? 12.442 -58.930 2.954 1.00 52.97 115 PRO A O 1
ATOM 881 N N . SER A 1 116 ? 14.094 -57.813 3.993 1.00 36.12 116 SER A N 1
ATOM 882 C CA . SER A 1 116 ? 14.518 -58.920 4.856 1.00 36.12 116 SER A CA 1
ATOM 883 C C . SER A 1 116 ? 15.209 -58.383 6.115 1.00 36.12 116 SER A C 1
ATOM 885 O O . SER A 1 116 ? 16.291 -57.808 6.057 1.00 36.12 116 SER A O 1
ATOM 887 N N . GLU A 1 117 ? 14.463 -58.473 7.213 1.00 44.12 117 GLU A N 1
ATOM 888 C CA . GLU A 1 117 ? 14.843 -58.852 8.581 1.00 44.12 117 GLU A CA 1
ATOM 889 C C . GLU A 1 117 ? 16.344 -59.057 8.889 1.00 44.12 117 GLU A C 1
ATOM 891 O O . GLU A 1 117 ? 16.997 -59.865 8.239 1.00 44.12 117 GLU A O 1
ATOM 896 N N . GLU A 1 118 ? 16.864 -58.370 9.920 1.00 40.50 118 GLU A N 1
ATOM 897 C CA . GLU A 1 118 ? 17.443 -58.960 11.151 1.00 40.50 118 GLU A CA 1
ATOM 898 C C . GLU A 1 118 ? 18.344 -57.964 11.924 1.00 40.50 118 GLU A C 1
ATOM 900 O O . GLU A 1 118 ? 19.253 -57.372 11.355 1.00 40.50 118 GLU A O 1
ATOM 905 N N . LYS A 1 119 ? 18.062 -57.834 13.238 1.00 38.38 119 LYS A N 1
ATOM 906 C CA . LYS A 1 119 ? 18.992 -57.806 14.401 1.00 38.38 119 LYS A CA 1
ATOM 907 C C . LYS A 1 119 ? 20.211 -56.860 14.335 1.00 38.38 119 LYS A C 1
ATOM 909 O O . LYS A 1 119 ? 21.029 -56.948 13.440 1.00 38.38 119 LYS A O 1
ATOM 914 N N . GLU A 1 120 ? 20.549 -55.995 15.288 1.00 48.91 120 GLU A N 1
ATOM 915 C CA . GLU A 1 120 ? 20.356 -55.877 16.743 1.00 48.91 120 GLU A CA 1
ATOM 916 C C . GLU A 1 120 ? 21.043 -54.533 17.156 1.00 48.91 120 GLU A C 1
ATOM 918 O O . GLU A 1 120 ? 21.667 -53.873 16.316 1.00 48.91 120 GLU A O 1
ATOM 923 N N . PRO A 1 121 ? 20.931 -54.078 18.418 1.00 59.53 121 PRO A N 1
ATOM 924 C CA . PRO A 1 121 ? 21.099 -52.691 18.829 1.00 59.53 121 PRO A CA 1
ATOM 925 C C . PRO A 1 121 ? 22.518 -52.388 19.317 1.00 59.53 121 PRO A C 1
ATOM 927 O O . PRO A 1 121 ? 23.023 -53.047 20.218 1.00 59.53 121 PRO A O 1
ATOM 930 N N . PHE A 1 122 ? 23.121 -51.298 18.842 1.00 41.25 122 PHE A N 1
ATOM 931 C CA . PHE A 1 122 ? 24.239 -50.678 19.554 1.00 41.25 122 PHE A CA 1
ATOM 932 C C . PHE A 1 122 ? 24.070 -49.164 19.637 1.00 41.25 122 PHE A C 1
ATOM 934 O O . PHE A 1 122 ? 24.457 -48.387 18.769 1.00 41.25 122 PHE A O 1
ATOM 941 N N . SER A 1 123 ? 23.499 -48.768 20.774 1.00 46.59 123 SER A N 1
ATOM 942 C CA . SER A 1 123 ? 23.923 -47.590 21.523 1.00 46.59 123 SER A CA 1
ATOM 943 C C . SER A 1 123 ? 25.447 -47.453 21.476 1.00 46.59 123 SER A C 1
ATOM 945 O O . SER A 1 123 ? 26.159 -48.371 21.882 1.00 46.59 123 SER A O 1
ATOM 947 N N . SER A 1 124 ? 25.957 -46.307 21.021 1.00 43.41 124 SER A N 1
ATOM 948 C CA . SER A 1 124 ? 27.004 -45.593 21.760 1.00 43.41 124 SER A CA 1
ATOM 949 C C . SER A 1 124 ? 27.419 -44.264 21.121 1.00 43.41 124 SER A C 1
ATOM 951 O O . SER A 1 124 ? 27.720 -44.154 19.940 1.00 43.41 124 SER A O 1
ATOM 953 N N . LEU A 1 125 ? 27.563 -43.296 22.026 1.00 45.94 125 LEU A N 1
ATOM 954 C CA . LEU A 1 125 ? 28.594 -42.260 22.045 1.00 45.94 125 LEU A CA 1
ATOM 955 C C . LEU A 1 125 ? 28.455 -41.036 21.126 1.00 45.94 125 LEU A C 1
ATOM 957 O O . LEU A 1 125 ? 28.955 -40.959 20.008 1.00 45.94 125 LEU A O 1
ATOM 961 N N . ILE A 1 126 ? 27.950 -39.985 21.773 1.00 54.28 126 ILE A N 1
ATOM 962 C CA . ILE A 1 126 ? 28.424 -38.599 21.688 1.00 54.28 126 ILE A CA 1
ATOM 963 C C . ILE A 1 126 ? 29.928 -38.543 21.360 1.00 54.28 126 ILE A C 1
ATOM 965 O O . ILE A 1 126 ? 30.749 -39.087 22.102 1.00 54.28 126 ILE A O 1
ATOM 969 N N . LYS A 1 127 ? 30.289 -37.806 20.304 1.00 42.50 127 LYS A N 1
ATOM 970 C CA . LYS A 1 127 ? 31.641 -37.268 20.094 1.00 42.50 127 LYS A CA 1
ATOM 971 C C . LYS A 1 127 ? 31.595 -36.043 19.181 1.00 42.50 127 LYS A C 1
ATOM 973 O O . LYS A 1 127 ? 31.649 -36.142 17.962 1.00 42.50 127 LYS A O 1
ATOM 978 N N . THR A 1 128 ? 31.545 -34.866 19.796 1.00 56.47 128 THR A N 1
ATOM 979 C CA . THR A 1 128 ? 32.239 -33.699 19.245 1.00 56.47 128 THR A CA 1
ATOM 980 C C . THR A 1 128 ? 33.743 -33.892 19.459 1.00 56.47 128 THR A C 1
ATOM 982 O O . THR A 1 128 ? 34.162 -34.444 20.481 1.00 56.47 128 THR A O 1
ATOM 985 N N . PRO A 1 129 ? 34.576 -33.437 18.511 1.00 53.94 129 PRO A N 1
ATOM 986 C CA . PRO A 1 129 ? 35.725 -32.654 18.942 1.00 53.94 129 PRO A CA 1
ATOM 987 C C . PRO A 1 129 ? 35.999 -31.427 18.058 1.00 53.94 129 PRO A C 1
ATOM 989 O O . PRO A 1 129 ? 36.295 -31.495 16.871 1.00 53.94 129 PRO A O 1
ATOM 992 N N . ARG A 1 130 ? 35.967 -30.297 18.757 1.00 50.75 130 ARG A N 1
ATOM 993 C CA . ARG A 1 130 ? 36.682 -29.028 18.583 1.00 50.75 130 ARG A CA 1
ATOM 994 C C . ARG A 1 130 ? 38.138 -29.199 18.108 1.00 50.75 130 ARG A C 1
ATOM 996 O O . ARG A 1 130 ? 38.891 -29.833 18.838 1.00 50.75 130 ARG A O 1
ATOM 1003 N N . LYS A 1 131 ? 38.550 -28.535 17.012 1.00 52.38 131 LYS A N 1
ATOM 1004 C CA . LYS A 1 131 ? 39.897 -27.934 16.799 1.00 52.38 131 LYS A CA 1
ATOM 1005 C C . LYS A 1 131 ? 39.774 -26.742 15.829 1.00 52.38 131 LYS A C 1
ATOM 1007 O O . LYS A 1 131 ? 39.288 -26.910 14.722 1.00 52.38 131 LYS A O 1
ATOM 1012 N N . PHE A 1 132 ? 39.897 -25.508 16.323 1.00 49.22 132 PHE A N 1
ATOM 1013 C CA . PHE A 1 132 ? 41.088 -24.651 16.185 1.00 49.22 132 PHE A CA 1
ATOM 1014 C C . PHE A 1 132 ? 41.507 -24.390 14.727 1.00 49.22 132 PHE A C 1
ATOM 1016 O O . PHE A 1 132 ? 42.269 -25.160 14.158 1.00 49.22 132 PHE A O 1
ATOM 1023 N N . PHE A 1 133 ? 41.073 -23.252 14.180 1.00 44.28 133 PHE A N 1
ATOM 1024 C CA . PHE A 1 133 ? 41.838 -22.510 13.179 1.00 44.28 133 PHE A CA 1
ATOM 1025 C C . PHE A 1 133 ? 42.030 -21.090 13.708 1.00 44.28 133 PHE A C 1
ATOM 1027 O O . PHE A 1 133 ? 41.127 -20.260 13.688 1.00 44.28 133 PHE A O 1
ATOM 1034 N N . SER A 1 134 ? 43.219 -20.855 14.242 1.00 51.41 134 SER A N 1
ATOM 1035 C CA . SER A 1 134 ? 43.797 -19.537 14.436 1.00 51.41 134 SER A CA 1
ATOM 1036 C C . SER A 1 134 ? 45.108 -19.548 13.670 1.00 51.41 134 SER A C 1
ATOM 1038 O O . SER A 1 134 ? 46.063 -20.170 14.122 1.00 51.41 134 SER A O 1
ATOM 1040 N N . HIS A 1 135 ? 45.124 -18.877 12.525 1.00 40.78 135 HIS A N 1
ATOM 1041 C CA . HIS A 1 135 ? 46.322 -18.277 11.959 1.00 40.78 135 HIS A CA 1
ATOM 1042 C C . HIS A 1 135 ? 45.926 -16.894 11.450 1.00 40.78 135 HIS A C 1
ATOM 1044 O O . HIS A 1 135 ? 45.079 -16.751 10.571 1.00 40.78 135 HIS A O 1
ATOM 1050 N N . ALA A 1 136 ? 46.493 -15.883 12.099 1.00 49.56 136 ALA A N 1
ATOM 1051 C CA . ALA A 1 136 ? 46.694 -14.572 11.518 1.00 49.56 136 ALA A CA 1
ATOM 1052 C C . ALA A 1 136 ? 47.641 -14.706 10.320 1.00 49.56 136 ALA A C 1
ATOM 1054 O O . ALA A 1 136 ? 48.592 -15.469 10.435 1.00 49.56 136 ALA A O 1
ATOM 1055 N N . GLU A 1 137 ? 47.415 -13.956 9.240 1.00 43.31 137 GLU A N 1
ATOM 1056 C CA . GLU A 1 137 ? 48.481 -13.280 8.484 1.00 43.31 137 GLU A CA 1
ATOM 1057 C C . GLU A 1 137 ? 47.912 -12.454 7.322 1.00 43.31 137 GLU A C 1
ATOM 1059 O O . GLU A 1 137 ? 47.182 -12.953 6.473 1.00 43.31 137 GLU A O 1
ATOM 1064 N N . PHE A 1 138 ? 48.260 -11.165 7.342 1.00 51.47 138 PHE A N 1
ATOM 1065 C CA . PHE A 1 138 ? 48.725 -10.399 6.186 1.00 51.47 138 PHE A CA 1
ATOM 1066 C C . PHE A 1 138 ? 47.890 -10.485 4.892 1.00 51.47 138 PHE A C 1
ATOM 1068 O O . PHE A 1 138 ? 48.126 -11.317 4.023 1.00 51.47 138 PHE A O 1
ATOM 1075 N N . ALA A 1 139 ? 46.962 -9.539 4.723 1.00 44.28 139 ALA A N 1
ATOM 1076 C CA . ALA A 1 139 ? 46.491 -9.146 3.399 1.00 44.28 139 ALA A CA 1
ATOM 1077 C C . ALA A 1 139 ? 47.201 -7.844 3.015 1.00 44.28 139 ALA A C 1
ATOM 1079 O O . ALA A 1 139 ? 47.019 -6.807 3.657 1.00 44.28 139 ALA A O 1
ATOM 1080 N N . ASP A 1 140 ? 48.043 -7.962 1.997 1.00 48.47 140 ASP A N 1
ATOM 1081 C CA . ASP A 1 140 ? 48.819 -6.913 1.354 1.00 48.47 140 ASP A CA 1
ATOM 1082 C C . ASP A 1 140 ? 47.992 -5.655 1.019 1.00 48.47 140 ASP A C 1
ATOM 1084 O O . ASP A 1 140 ? 46.805 -5.758 0.677 1.00 48.47 140 ASP A O 1
ATOM 1088 N N . PRO A 1 141 ? 48.598 -4.452 1.042 1.00 48.75 141 PRO A N 1
ATOM 1089 C CA . PRO A 1 141 ? 47.979 -3.278 0.449 1.00 48.75 141 PRO A CA 1
ATOM 1090 C C . PRO A 1 141 ? 47.785 -3.526 -1.053 1.00 48.75 141 PRO A C 1
ATOM 1092 O O . PRO A 1 141 ? 48.741 -3.736 -1.798 1.00 48.75 141 PRO A O 1
ATOM 1095 N N . GLN A 1 142 ? 46.525 -3.520 -1.487 1.00 50.75 142 GLN A N 1
ATOM 1096 C CA . GLN A 1 142 ? 46.126 -3.609 -2.892 1.00 50.75 142 GLN A CA 1
ATOM 1097 C C . GLN A 1 142 ? 46.963 -2.637 -3.748 1.00 50.75 142 GLN A C 1
ATOM 1099 O O . GLN A 1 142 ? 47.065 -1.461 -3.379 1.00 50.75 142 GLN A O 1
ATOM 1104 N N . PRO A 1 143 ? 47.537 -3.071 -4.886 1.00 47.84 143 PRO A N 1
ATOM 1105 C CA . PRO A 1 143 ? 48.210 -2.153 -5.789 1.00 47.84 143 PRO A CA 1
ATOM 1106 C C . PRO A 1 143 ? 47.174 -1.165 -6.326 1.00 47.84 143 PRO A C 1
ATOM 1108 O O . PRO A 1 143 ? 46.155 -1.554 -6.900 1.00 47.84 143 PRO A O 1
ATOM 1111 N N . VAL A 1 144 ? 47.430 0.126 -6.121 1.00 56.19 144 VAL A N 1
ATOM 1112 C CA . VAL A 1 144 ? 46.712 1.202 -6.800 1.00 56.19 144 VAL A CA 1
ATOM 1113 C C . VAL A 1 144 ? 46.961 0.989 -8.289 1.00 56.19 144 VAL A C 1
ATOM 1115 O O . VAL A 1 144 ? 48.063 1.223 -8.777 1.00 56.19 144 VAL A O 1
ATOM 1118 N N . VAL A 1 145 ? 45.968 0.452 -8.998 1.00 58.41 145 VAL A N 1
ATOM 1119 C CA . VAL A 1 145 ? 46.019 0.312 -10.452 1.00 58.41 145 VAL A CA 1
ATOM 1120 C C . VAL A 1 145 ? 45.974 1.728 -11.012 1.00 58.41 145 VAL A C 1
ATOM 1122 O O . VAL A 1 145 ? 44.903 2.315 -11.164 1.00 58.41 145 VAL A O 1
ATOM 1125 N N . GLU A 1 146 ? 47.148 2.307 -11.253 1.00 58.34 146 GLU A N 1
ATOM 1126 C CA . GLU A 1 146 ? 47.292 3.488 -12.091 1.00 58.34 146 GLU A CA 1
ATOM 1127 C C . GLU A 1 146 ? 46.718 3.124 -13.460 1.00 58.34 146 GLU A C 1
ATOM 1129 O O . GLU A 1 146 ? 47.297 2.353 -14.225 1.00 58.34 146 GLU A O 1
ATOM 1134 N N . LEU A 1 147 ? 45.503 3.607 -13.723 1.00 57.97 147 LEU A N 1
ATOM 1135 C CA . LEU A 1 147 ? 44.841 3.465 -15.010 1.00 57.97 147 LEU A CA 1
ATOM 1136 C C . LEU A 1 147 ? 45.769 4.062 -16.069 1.00 57.97 147 LEU A C 1
ATOM 1138 O O . LEU A 1 147 ? 46.013 5.269 -16.083 1.00 57.97 147 LEU A O 1
ATOM 1142 N N . THR A 1 148 ? 46.308 3.203 -16.931 1.00 69.31 148 THR A N 1
ATOM 1143 C CA . THR A 1 148 ? 47.141 3.615 -18.057 1.00 69.31 148 THR A CA 1
ATOM 1144 C C . THR A 1 148 ? 46.360 4.597 -18.932 1.00 69.31 148 THR A C 1
ATOM 1146 O O . THR A 1 148 ? 45.129 4.538 -19.013 1.00 69.31 148 THR A O 1
ATOM 1149 N N . ALA A 1 149 ? 47.064 5.519 -19.594 1.00 69.31 149 ALA A N 1
ATOM 1150 C CA . ALA A 1 149 ? 46.439 6.574 -20.399 1.00 69.31 149 ALA A CA 1
ATOM 1151 C C . ALA A 1 149 ? 45.433 6.026 -21.436 1.00 69.31 149 ALA A C 1
ATOM 1153 O O . ALA A 1 149 ? 44.417 6.659 -21.718 1.00 69.31 149 ALA A O 1
ATOM 1154 N N . GLU A 1 150 ? 45.673 4.810 -21.932 1.00 71.81 150 GLU A N 1
ATOM 1155 C CA . GLU A 1 150 ? 44.807 4.110 -22.882 1.00 71.81 150 GLU A CA 1
ATOM 1156 C C . GLU A 1 150 ? 43.458 3.685 -22.278 1.00 71.81 150 GLU A C 1
ATOM 1158 O O . GLU A 1 150 ? 42.417 3.799 -22.930 1.00 71.81 150 GLU A O 1
ATOM 1163 N N . GLU A 1 151 ? 43.437 3.235 -21.020 1.00 71.81 151 GLU A N 1
ATOM 1164 C CA . GLU A 1 151 ? 42.199 2.823 -20.347 1.00 71.81 151 GLU A CA 1
ATOM 1165 C C . GLU A 1 151 ? 41.344 4.049 -19.982 1.00 71.81 151 GLU A C 1
ATOM 1167 O O . GLU A 1 151 ? 40.111 4.014 -20.054 1.00 71.81 151 GLU A O 1
ATOM 1172 N N . LEU A 1 152 ? 42.001 5.175 -19.684 1.00 75.88 152 LEU A N 1
ATOM 1173 C CA . LEU A 1 152 ? 41.351 6.462 -19.442 1.00 75.88 152 LEU A CA 1
ATOM 1174 C C . LEU A 1 152 ? 40.711 7.011 -20.728 1.00 75.88 152 LEU A C 1
ATOM 1176 O O . LEU A 1 152 ? 39.539 7.399 -20.720 1.00 75.88 152 LEU A O 1
ATOM 1180 N N . GLU A 1 153 ? 41.416 6.942 -21.860 1.00 77.56 153 GLU A N 1
ATOM 1181 C CA . GLU A 1 153 ? 40.878 7.334 -23.168 1.00 77.56 153 GLU A CA 1
ATOM 1182 C C . GLU A 1 153 ? 39.706 6.432 -23.597 1.00 77.56 153 GLU A C 1
ATOM 1184 O O . GLU A 1 153 ? 38.693 6.901 -24.135 1.00 77.56 153 GLU A O 1
ATOM 1189 N N . ARG A 1 154 ? 39.779 5.131 -23.286 1.00 78.94 154 ARG A N 1
ATOM 1190 C CA . ARG A 1 154 ? 38.688 4.180 -23.532 1.00 78.94 154 ARG A CA 1
ATOM 1191 C C . ARG A 1 154 ? 37.435 4.529 -22.727 1.00 78.94 154 ARG A C 1
ATOM 1193 O O . ARG A 1 154 ? 36.335 4.531 -23.293 1.00 78.94 154 ARG A O 1
ATOM 1200 N N . GLN A 1 155 ? 37.582 4.864 -21.444 1.00 74.94 155 GLN A N 1
ATOM 1201 C CA . GLN A 1 155 ? 36.469 5.324 -20.611 1.00 74.94 155 GLN A CA 1
ATOM 1202 C C . GLN A 1 155 ? 35.880 6.642 -21.120 1.00 74.94 155 GLN A C 1
ATOM 1204 O O . GLN A 1 155 ? 34.655 6.782 -21.188 1.00 74.94 155 GLN A O 1
ATOM 1209 N N . GLU A 1 156 ? 36.715 7.591 -21.543 1.00 75.06 156 GLU A N 1
ATOM 1210 C CA . GLU A 1 156 ? 36.252 8.880 -22.055 1.00 75.06 156 GLU A CA 1
ATOM 1211 C C . GLU A 1 156 ? 35.485 8.728 -23.379 1.00 75.06 156 GLU A C 1
ATOM 1213 O O . GLU A 1 156 ? 34.444 9.357 -23.587 1.00 75.06 156 GLU A O 1
ATOM 1218 N N . ARG A 1 157 ? 35.913 7.802 -24.245 1.00 78.25 157 ARG A N 1
ATOM 1219 C CA . ARG A 1 157 ? 35.218 7.469 -25.498 1.00 78.25 157 ARG A CA 1
ATOM 1220 C C . ARG A 1 157 ? 33.841 6.848 -25.258 1.00 78.25 157 ARG A C 1
ATOM 1222 O O . ARG A 1 157 ? 32.891 7.167 -25.976 1.00 78.25 157 ARG A O 1
ATOM 1229 N N . ILE A 1 158 ? 33.713 5.990 -24.242 1.00 79.94 158 ILE A N 1
ATOM 1230 C CA . ILE A 1 158 ? 32.418 5.443 -23.802 1.00 79.94 158 ILE A CA 1
ATOM 1231 C C . ILE A 1 158 ? 31.542 6.571 -23.253 1.00 79.94 158 ILE A C 1
ATOM 1233 O O . ILE A 1 158 ? 30.377 6.695 -23.630 1.00 79.94 158 ILE A O 1
ATOM 1237 N N . ARG A 1 159 ? 32.114 7.444 -22.422 1.00 69.12 159 ARG A N 1
ATOM 1238 C CA . ARG A 1 159 ? 31.402 8.560 -21.799 1.00 69.12 159 ARG A CA 1
ATOM 1239 C C . ARG A 1 159 ? 30.851 9.546 -22.836 1.00 69.12 159 ARG A C 1
ATOM 1241 O O . ARG A 1 159 ? 29.676 9.896 -22.756 1.00 69.12 159 ARG A O 1
ATOM 1248 N N . ARG A 1 160 ? 31.631 9.895 -23.867 1.00 71.62 160 ARG A N 1
ATOM 1249 C CA . ARG A 1 160 ? 31.186 10.729 -25.005 1.00 71.62 160 ARG A CA 1
ATOM 1250 C C . ARG A 1 160 ? 30.073 10.069 -25.826 1.00 71.62 160 ARG A C 1
ATOM 1252 O O . ARG A 1 160 ? 29.160 10.757 -26.271 1.00 71.62 160 ARG A O 1
ATOM 1259 N N . LYS A 1 161 ? 30.112 8.742 -25.999 1.00 74.31 161 LYS A N 1
ATOM 1260 C CA . LYS A 1 161 ? 29.053 7.980 -26.689 1.00 74.31 161 LYS A CA 1
ATOM 1261 C C . LYS A 1 161 ? 27.726 7.968 -25.931 1.00 74.31 161 LYS A C 1
ATOM 1263 O O . LYS A 1 161 ? 26.682 7.926 -26.570 1.00 74.31 161 LYS A O 1
ATOM 1268 N N . VAL A 1 162 ? 27.768 7.968 -24.600 1.00 70.88 162 VAL A N 1
ATOM 1269 C CA . VAL A 1 162 ? 26.567 7.866 -23.755 1.00 70.88 162 VAL A CA 1
ATOM 1270 C C . VAL A 1 162 ? 25.977 9.241 -23.423 1.00 70.88 162 VAL A C 1
ATOM 1272 O O . VAL A 1 162 ? 24.758 9.369 -23.373 1.00 70.88 162 VAL A O 1
ATOM 1275 N N . PHE A 1 163 ? 26.812 10.266 -23.224 1.00 64.88 163 PHE A N 1
ATOM 1276 C CA . PHE A 1 163 ? 26.379 11.576 -22.713 1.00 64.88 163 PHE A CA 1
ATOM 1277 C C . PHE A 1 163 ? 26.487 12.741 -23.715 1.00 64.88 163 PHE A C 1
ATOM 1279 O O . PHE A 1 163 ? 26.069 13.848 -23.389 1.00 64.88 163 PHE A O 1
ATOM 1286 N N . GLY A 1 164 ? 26.990 12.516 -24.934 1.00 59.31 164 GLY A N 1
ATOM 1287 C CA . GLY A 1 164 ? 27.222 13.583 -25.916 1.00 59.31 164 GLY A CA 1
ATOM 1288 C C . GLY A 1 164 ? 28.495 14.404 -25.632 1.00 59.31 164 GLY A C 1
ATOM 1289 O O . GLY A 1 164 ? 29.095 14.271 -24.563 1.00 59.31 164 GLY A O 1
ATOM 1290 N N . PRO A 1 165 ? 28.967 15.224 -26.592 1.00 55.19 165 PRO A N 1
ATOM 1291 C CA . PRO A 1 165 ? 30.302 15.837 -26.566 1.00 55.19 165 PRO A CA 1
ATOM 1292 C C . PRO A 1 165 ? 30.496 17.012 -25.584 1.00 55.19 165 PRO A C 1
ATOM 1294 O O . PRO A 1 165 ? 31.494 17.713 -25.697 1.00 55.19 165 PRO A O 1
ATOM 1297 N N . GLU A 1 166 ? 29.614 17.225 -24.603 1.00 50.84 166 GLU A N 1
ATOM 1298 C CA . GLU A 1 166 ? 29.675 18.397 -23.709 1.00 50.84 166 GLU A CA 1
ATOM 1299 C C . GLU A 1 166 ? 29.843 18.052 -22.217 1.00 50.84 166 GLU A C 1
ATOM 1301 O O . GLU A 1 166 ? 29.415 18.780 -21.325 1.00 50.84 166 GLU A O 1
ATOM 1306 N N . ALA A 1 167 ? 30.500 16.934 -21.906 1.00 49.28 167 ALA A N 1
ATOM 1307 C CA . ALA A 1 167 ? 30.942 16.664 -20.539 1.00 49.28 167 ALA A CA 1
ATOM 1308 C C . ALA A 1 167 ? 32.314 17.315 -20.300 1.00 49.28 167 ALA A C 1
ATOM 1310 O O . ALA A 1 167 ? 33.353 16.669 -20.425 1.00 49.28 167 ALA A O 1
ATOM 1311 N N . VAL A 1 168 ? 32.304 18.610 -19.978 1.00 54.62 168 VAL A N 1
ATOM 1312 C CA . VAL A 1 168 ? 33.486 19.363 -19.533 1.00 54.62 168 VAL A CA 1
ATOM 1313 C C . VAL A 1 168 ? 34.087 18.682 -18.292 1.00 54.62 168 VAL A C 1
ATOM 1315 O O . VAL A 1 168 ? 33.345 18.374 -17.353 1.00 54.62 168 VAL A O 1
ATOM 1318 N N . PRO A 1 169 ? 35.409 18.436 -18.238 1.00 50.47 169 PRO A N 1
ATOM 1319 C CA . PRO A 1 169 ? 36.039 17.899 -17.042 1.00 50.47 169 PRO A CA 1
ATOM 1320 C C . PRO A 1 169 ? 35.968 18.934 -15.911 1.00 50.47 169 PRO A C 1
ATOM 1322 O O . PRO A 1 169 ? 36.619 19.977 -15.954 1.00 50.47 169 PRO A O 1
ATOM 1325 N N . SER A 1 170 ? 35.177 18.634 -14.877 1.00 53.53 170 SER A N 1
ATOM 1326 C CA . SER A 1 170 ? 35.205 19.328 -13.586 1.00 53.53 170 SER A CA 1
ATOM 1327 C C . SER A 1 170 ? 36.538 19.063 -12.890 1.00 53.53 170 SER A C 1
ATOM 1329 O O . SER A 1 170 ? 36.637 18.217 -12.011 1.00 53.53 170 SER A O 1
ATOM 1331 N N . ASN A 1 171 ? 37.576 19.781 -13.306 1.00 51.69 171 ASN A N 1
ATOM 1332 C CA . ASN A 1 171 ? 38.809 19.911 -12.544 1.00 51.69 171 ASN A CA 1
ATOM 1333 C C . ASN A 1 171 ? 39.342 21.341 -12.678 1.00 51.69 171 ASN A C 1
ATOM 1335 O O . ASN A 1 171 ? 40.410 21.605 -13.219 1.00 51.69 171 ASN A O 1
ATOM 1339 N N . GLN A 1 172 ? 38.542 22.293 -12.200 1.00 47.78 172 GLN A N 1
ATOM 1340 C CA . GLN A 1 172 ? 39.021 23.611 -11.803 1.00 47.78 172 GLN A CA 1
ATOM 1341 C C . GLN A 1 172 ? 38.397 23.944 -10.451 1.00 47.78 172 GLN A C 1
ATOM 1343 O O . GLN A 1 172 ? 37.344 24.569 -10.366 1.00 47.78 172 GLN A O 1
ATOM 1348 N N . PHE A 1 173 ? 39.070 23.530 -9.377 1.00 47.81 173 PHE A N 1
ATOM 1349 C CA . PHE A 1 173 ? 38.971 24.226 -8.100 1.00 47.81 173 PHE A CA 1
ATOM 1350 C C . PHE A 1 173 ? 39.608 25.610 -8.289 1.00 47.81 173 PHE A C 1
ATOM 1352 O O . PHE A 1 173 ? 40.788 25.820 -8.020 1.00 47.81 173 PHE A O 1
ATOM 1359 N N . LYS A 1 174 ? 38.833 26.560 -8.814 1.00 45.47 174 LYS A N 1
ATOM 1360 C CA . LYS A 1 174 ? 39.090 27.977 -8.580 1.00 45.47 174 LYS A CA 1
ATOM 1361 C C . LYS A 1 174 ? 38.314 28.352 -7.331 1.00 45.47 174 LYS A C 1
ATOM 1363 O O . LYS A 1 174 ? 37.089 28.396 -7.342 1.00 45.47 174 LYS A O 1
ATOM 1368 N N . VAL A 1 175 ? 39.062 28.598 -6.260 1.00 52.69 175 VAL A N 1
ATOM 1369 C CA . VAL A 1 175 ? 38.620 29.367 -5.098 1.00 52.69 175 VAL A CA 1
ATOM 1370 C C . VAL A 1 175 ? 38.343 30.780 -5.607 1.00 52.69 175 VAL A C 1
ATOM 1372 O O . VAL A 1 175 ? 39.225 31.632 -5.639 1.00 52.69 175 VAL A O 1
ATOM 1375 N N . ALA A 1 176 ? 37.143 30.985 -6.135 1.00 48.44 176 ALA A N 1
ATOM 1376 C CA . ALA A 1 176 ? 36.583 32.301 -6.351 1.00 48.44 176 ALA A CA 1
ATOM 1377 C C . ALA A 1 176 ? 35.522 32.489 -5.273 1.00 48.44 176 ALA A C 1
ATOM 1379 O O . ALA A 1 176 ? 34.636 31.653 -5.100 1.00 48.44 176 ALA A O 1
ATOM 1380 N N . ASP A 1 177 ? 35.695 33.567 -4.527 1.00 54.78 177 ASP A N 1
ATOM 1381 C CA . ASP A 1 177 ? 34.857 34.059 -3.443 1.00 54.78 177 ASP A CA 1
ATOM 1382 C C . ASP A 1 177 ? 33.492 34.501 -4.015 1.00 54.78 177 ASP A C 1
ATOM 1384 O O . ASP A 1 177 ? 33.185 35.688 -4.129 1.00 54.78 177 ASP A O 1
ATOM 1388 N N . GLU A 1 178 ? 32.699 33.548 -4.516 1.00 58.44 178 GLU A N 1
ATOM 1389 C CA . GLU A 1 178 ? 31.349 33.827 -4.995 1.00 58.44 178 GLU A CA 1
ATOM 1390 C C . GLU A 1 178 ? 30.419 34.011 -3.790 1.00 58.44 178 GLU A C 1
ATOM 1392 O O . GLU A 1 178 ? 30.290 33.103 -2.959 1.00 58.44 178 GLU A O 1
ATOM 1397 N N . PRO A 1 179 ? 29.732 35.162 -3.669 1.00 60.72 179 PRO A N 1
ATOM 1398 C CA . PRO A 1 179 ? 28.768 35.351 -2.602 1.00 60.72 179 PRO A CA 1
ATOM 1399 C C . PRO A 1 179 ? 27.659 34.315 -2.770 1.00 60.72 179 PRO A C 1
ATOM 1401 O O . PRO A 1 179 ? 27.018 34.251 -3.822 1.00 60.72 179 PRO A O 1
ATOM 1404 N N . LEU A 1 180 ? 27.448 33.520 -1.715 1.00 65.31 180 LEU A N 1
ATOM 1405 C CA . LEU A 1 180 ? 26.407 32.496 -1.611 1.00 65.31 180 LEU A CA 1
ATOM 1406 C C . LEU A 1 180 ? 25.130 32.930 -2.347 1.00 65.31 180 LEU A C 1
ATOM 1408 O O . LEU A 1 180 ? 24.678 34.068 -2.147 1.00 65.31 180 LEU A O 1
ATOM 1412 N N . PRO A 1 181 ? 24.507 32.046 -3.151 1.00 59.28 181 PRO A N 1
ATOM 1413 C CA . PRO A 1 181 ? 23.261 32.370 -3.822 1.00 59.28 181 PRO A CA 1
ATOM 1414 C C . PRO A 1 181 ? 22.258 32.830 -2.765 1.00 59.28 181 PRO A C 1
ATOM 1416 O O . PRO A 1 181 ? 21.854 32.067 -1.887 1.00 59.28 181 PRO A O 1
ATOM 1419 N N . ARG A 1 182 ? 21.888 34.115 -2.818 1.00 64.94 182 ARG A N 1
ATOM 1420 C CA . ARG A 1 182 ? 20.868 34.690 -1.940 1.00 64.94 182 ARG A CA 1
ATOM 1421 C C . ARG A 1 182 ? 19.577 33.923 -2.185 1.00 64.94 182 ARG A C 1
ATOM 1423 O O . ARG A 1 182 ? 18.886 34.166 -3.176 1.00 64.94 182 ARG A O 1
ATOM 1430 N N . PHE A 1 183 ? 19.261 33.000 -1.281 1.00 59.72 183 PHE A N 1
ATOM 1431 C CA . PHE A 1 183 ? 17.970 32.336 -1.227 1.00 59.72 183 PHE A CA 1
ATOM 1432 C C . PHE A 1 183 ? 16.896 33.419 -1.166 1.00 59.72 183 PHE A C 1
ATOM 1434 O O . PHE A 1 183 ? 16.726 34.098 -0.153 1.00 59.72 183 PHE A O 1
ATOM 1441 N N . ARG A 1 184 ? 16.185 33.624 -2.278 1.00 65.00 184 ARG A N 1
ATOM 1442 C CA . ARG A 1 184 ? 14.983 34.453 -2.265 1.00 65.00 184 ARG A CA 1
ATOM 1443 C C . ARG A 1 184 ? 13.966 33.698 -1.412 1.00 65.00 184 ARG A C 1
ATOM 1445 O O . ARG A 1 184 ? 13.648 32.561 -1.769 1.00 65.00 184 ARG A O 1
ATOM 1452 N N . PRO A 1 185 ? 13.459 34.269 -0.307 1.00 62.66 185 PRO A N 1
ATOM 1453 C CA . PRO A 1 185 ? 12.412 33.611 0.453 1.00 62.66 185 PRO A CA 1
ATOM 1454 C C . PRO A 1 185 ? 11.229 33.388 -0.486 1.00 62.66 185 PRO A C 1
ATOM 1456 O O . PRO A 1 185 ? 10.700 34.332 -1.083 1.00 62.66 185 PRO A O 1
ATOM 1459 N N . VAL A 1 186 ? 10.843 32.125 -0.658 1.00 61.28 186 VAL A N 1
ATOM 1460 C CA . VAL A 1 186 ? 9.619 31.772 -1.369 1.00 61.28 186 VAL A CA 1
ATOM 1461 C C . VAL A 1 186 ? 8.487 32.408 -0.575 1.00 61.28 186 VAL A C 1
ATOM 1463 O O . VAL A 1 186 ? 8.195 31.992 0.544 1.00 61.28 186 VAL A O 1
ATOM 1466 N N . ARG A 1 187 ? 7.880 33.466 -1.124 1.00 63.59 187 ARG A N 1
ATOM 1467 C CA . ARG A 1 187 ? 6.659 34.057 -0.573 1.00 63.59 187 ARG A CA 1
ATOM 1468 C C . ARG A 1 187 ? 5.557 33.011 -0.689 1.00 63.59 187 ARG A C 1
ATOM 1470 O O . ARG A 1 187 ? 4.871 32.934 -1.706 1.00 63.59 187 ARG A O 1
ATOM 1477 N N . ILE A 1 188 ? 5.407 32.196 0.349 1.00 65.31 188 ILE A N 1
ATOM 1478 C CA . ILE A 1 188 ? 4.221 31.374 0.548 1.00 65.31 188 ILE A CA 1
ATOM 1479 C C . ILE A 1 188 ? 3.078 32.376 0.696 1.00 65.31 188 ILE A C 1
ATOM 1481 O O . ILE A 1 188 ? 3.005 33.107 1.683 1.00 65.31 188 ILE A O 1
ATOM 1485 N N . LYS A 1 189 ? 2.237 32.490 -0.336 1.00 67.75 189 LYS A N 1
ATOM 1486 C CA . LYS A 1 189 ? 0.998 33.259 -0.249 1.00 67.75 189 LYS A CA 1
ATOM 1487 C C . LYS A 1 189 ? 0.128 32.533 0.769 1.00 67.75 189 LYS A C 1
ATOM 1489 O O . LYS A 1 189 ? -0.479 31.516 0.451 1.00 67.75 189 LYS A O 1
ATOM 1494 N N . ILE A 1 190 ? 0.135 33.022 2.004 1.00 65.06 190 ILE A N 1
ATOM 1495 C CA . ILE A 1 190 ? -0.806 32.595 3.031 1.00 65.06 190 ILE A CA 1
ATOM 1496 C C . ILE A 1 190 ? -2.172 33.014 2.497 1.00 65.06 190 ILE A C 1
ATOM 1498 O O . ILE A 1 190 ? -2.490 34.202 2.447 1.00 65.06 190 ILE A O 1
ATOM 1502 N N . HIS A 1 191 ? -2.933 32.049 1.988 1.00 66.50 191 HIS A N 1
ATOM 1503 C CA . HIS A 1 191 ? -4.324 32.286 1.652 1.00 66.50 191 HIS A CA 1
ATOM 1504 C C . HIS A 1 191 ? -5.019 32.672 2.957 1.00 66.50 191 HIS A C 1
ATOM 1506 O O . HIS A 1 191 ? -5.016 31.897 3.913 1.00 66.50 191 HIS A O 1
ATOM 1512 N N . GLY A 1 192 ? -5.522 33.906 3.016 1.00 71.69 192 GLY A N 1
ATOM 1513 C CA 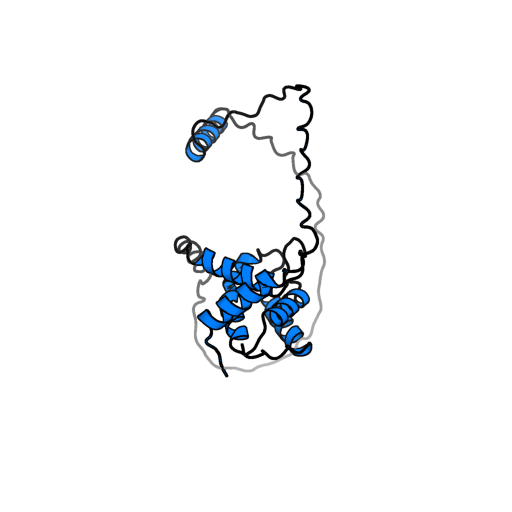. GLY A 1 192 ? -6.315 34.375 4.145 1.00 71.69 192 GLY A CA 1
ATOM 1514 C C . GLY A 1 192 ? -7.540 33.481 4.372 1.00 71.69 192 GLY A C 1
ATOM 1515 O O . GLY A 1 192 ? -7.875 32.664 3.505 1.00 71.69 192 GLY A O 1
ATOM 1516 N N . PRO A 1 193 ? -8.210 33.616 5.529 1.00 73.88 193 PRO A N 1
ATOM 1517 C CA . PRO A 1 193 ? -9.430 32.870 5.806 1.00 73.88 193 PRO A CA 1
ATOM 1518 C C . PRO A 1 193 ? -10.426 33.043 4.647 1.00 73.88 193 PRO A C 1
ATOM 1520 O O . PRO A 1 193 ? -10.481 34.126 4.054 1.00 73.88 193 PRO A O 1
ATOM 1523 N N . PRO A 1 194 ? -11.177 31.987 4.283 1.00 75.06 194 PRO A N 1
ATOM 1524 C CA . PRO A 1 194 ? -12.099 32.044 3.159 1.00 75.06 194 PRO A CA 1
ATOM 1525 C C . PRO A 1 194 ? -13.067 33.208 3.364 1.00 75.06 194 PRO A C 1
ATOM 1527 O O . PRO A 1 194 ? -13.748 33.285 4.387 1.00 75.06 194 PRO A O 1
ATOM 1530 N N . VAL A 1 195 ? -13.094 34.130 2.399 1.00 79.50 195 VAL A N 1
ATOM 1531 C CA . VAL A 1 195 ? -14.021 35.262 2.414 1.00 79.50 195 VAL A CA 1
ATOM 1532 C C . VAL A 1 195 ? -15.441 34.685 2.440 1.00 79.50 195 VAL A C 1
ATOM 1534 O O . VAL A 1 195 ? -15.744 33.813 1.617 1.00 79.50 195 VAL A O 1
ATOM 1537 N N . PRO A 1 196 ? -16.305 35.102 3.384 1.00 71.38 196 PRO A N 1
ATOM 1538 C CA . PRO A 1 196 ? -17.686 34.648 3.397 1.00 71.38 196 PRO A CA 1
ATOM 1539 C C . PRO A 1 196 ? -18.347 35.069 2.084 1.00 71.38 196 PRO A C 1
ATOM 1541 O O . PRO A 1 196 ? -18.289 36.237 1.697 1.00 71.38 196 PRO A O 1
ATOM 1544 N N . LYS A 1 197 ? -18.943 34.101 1.384 1.00 81.31 197 LYS A N 1
ATOM 1545 C CA . LYS A 1 197 ? -19.652 34.346 0.125 1.00 81.31 197 LYS A CA 1
ATOM 1546 C C . LYS A 1 197 ? -20.750 35.374 0.366 1.00 81.31 197 LYS A C 1
ATOM 1548 O O . LYS A 1 197 ? -21.514 35.247 1.325 1.00 81.31 197 LYS A O 1
ATOM 1553 N N . THR A 1 198 ? -20.829 36.383 -0.492 1.00 88.62 198 THR A N 1
ATOM 1554 C CA . THR A 1 198 ? -21.889 37.390 -0.402 1.00 88.62 198 THR A CA 1
ATOM 1555 C C . THR A 1 198 ? -23.245 36.751 -0.716 1.00 88.62 198 THR A C 1
ATOM 1557 O O . THR A 1 198 ? -23.326 35.716 -1.385 1.00 88.62 198 THR A O 1
ATOM 1560 N N . ALA A 1 199 ? -24.335 37.363 -0.245 1.00 83.25 199 ALA A N 1
ATOM 1561 C CA . ALA A 1 199 ? -25.691 36.867 -0.501 1.00 83.25 199 ALA A CA 1
ATOM 1562 C C . ALA A 1 199 ? -25.985 36.717 -2.009 1.00 83.25 199 ALA A C 1
ATOM 1564 O O . ALA A 1 199 ? -26.635 35.761 -2.429 1.00 83.25 199 ALA A O 1
ATOM 1565 N N . GLU A 1 200 ? -25.433 37.609 -2.836 1.00 84.31 200 GLU A N 1
ATOM 1566 C CA . GLU A 1 200 ? -25.537 37.539 -4.297 1.00 84.31 200 GLU A CA 1
ATOM 1567 C C . GLU A 1 200 ? -24.824 36.316 -4.886 1.00 84.31 200 GLU A C 1
ATOM 1569 O O . GLU A 1 200 ? -25.322 35.677 -5.815 1.00 84.31 200 GLU A O 1
ATOM 1574 N N . GLU A 1 201 ? -23.661 35.961 -4.343 1.00 85.50 201 GLU A N 1
ATOM 1575 C CA . GLU A 1 201 ? -22.891 34.808 -4.798 1.00 85.50 201 GLU A CA 1
ATOM 1576 C C . GLU A 1 201 ? -23.595 33.496 -4.428 1.00 85.50 201 GLU A C 1
ATOM 1578 O O . GLU A 1 201 ? -23.647 32.565 -5.233 1.00 85.50 201 GLU A O 1
ATOM 1583 N N . LEU A 1 202 ? -24.228 33.446 -3.252 1.00 86.31 202 LEU A N 1
ATOM 1584 C CA . LEU A 1 202 ? -25.075 32.323 -2.851 1.00 86.31 202 LEU A CA 1
ATOM 1585 C C . LEU A 1 202 ? -26.310 32.182 -3.751 1.00 86.31 202 LEU A C 1
ATOM 1587 O O . LEU A 1 202 ? -26.638 31.063 -4.143 1.00 86.31 202 LEU A O 1
ATOM 1591 N N . ALA A 1 203 ? -26.943 33.289 -4.150 1.00 87.31 203 ALA A N 1
ATOM 1592 C CA . ALA A 1 203 ? -28.063 33.267 -5.091 1.00 87.31 203 ALA A CA 1
ATOM 1593 C C . ALA A 1 203 ? -27.643 32.763 -6.485 1.00 87.31 203 ALA A C 1
ATOM 1595 O O . ALA A 1 203 ? -28.357 31.969 -7.099 1.00 87.31 203 ALA A O 1
ATOM 1596 N N . ARG A 1 204 ? -26.452 33.148 -6.971 1.00 88.75 204 ARG A N 1
ATOM 1597 C CA . ARG A 1 204 ? -25.890 32.605 -8.223 1.00 88.75 204 ARG A CA 1
ATOM 1598 C C . ARG A 1 204 ? -25.630 31.106 -8.123 1.00 88.75 204 ARG A C 1
ATOM 1600 O O . ARG A 1 204 ? -25.989 30.372 -9.037 1.00 88.75 204 ARG A O 1
ATOM 1607 N N . ILE A 1 205 ? -25.054 30.642 -7.013 1.00 86.25 205 ILE A N 1
ATOM 1608 C CA . ILE A 1 205 ? -24.811 29.211 -6.784 1.00 86.25 205 ILE A CA 1
ATOM 1609 C C . ILE A 1 205 ? -26.135 28.438 -6.726 1.00 86.25 205 ILE A C 1
ATOM 1611 O O . ILE A 1 205 ? -26.230 27.368 -7.321 1.00 86.25 205 ILE A O 1
ATOM 1615 N N . ALA A 1 206 ? -27.161 28.977 -6.061 1.00 86.31 206 ALA A N 1
ATOM 1616 C CA . ALA A 1 206 ? -28.489 28.370 -6.010 1.00 86.31 206 ALA A CA 1
ATOM 1617 C C . ALA A 1 206 ? -29.130 28.279 -7.403 1.00 86.31 206 ALA A C 1
ATOM 1619 O O . ALA A 1 206 ? -29.656 27.229 -7.760 1.00 86.31 206 ALA A O 1
ATOM 1620 N N . LYS A 1 207 ? -29.005 29.333 -8.220 1.00 90.38 207 LYS A N 1
ATOM 1621 C CA . LYS A 1 207 ? -29.498 29.349 -9.603 1.00 90.38 207 LYS A CA 1
ATOM 1622 C C . LYS A 1 207 ? -28.805 28.302 -10.478 1.00 90.38 207 LYS A C 1
ATOM 1624 O O . LYS A 1 207 ? -29.484 27.527 -11.139 1.00 90.38 207 LYS A O 1
ATOM 1629 N N . ILE A 1 208 ? -27.474 28.228 -10.425 1.00 89.44 208 ILE A N 1
ATOM 1630 C CA . ILE A 1 208 ? -26.691 27.218 -11.160 1.00 89.44 208 ILE A CA 1
ATOM 1631 C C . ILE A 1 208 ? -27.065 25.806 -10.696 1.00 89.44 208 ILE A C 1
ATOM 1633 O O . ILE A 1 208 ? -27.188 24.887 -11.498 1.00 89.44 208 ILE A O 1
ATOM 1637 N N . ARG A 1 209 ? -27.267 25.616 -9.389 1.00 85.69 209 ARG A N 1
ATOM 1638 C CA . ARG A 1 209 ? -27.663 24.321 -8.834 1.00 85.69 209 ARG A CA 1
ATOM 1639 C C . ARG A 1 209 ? -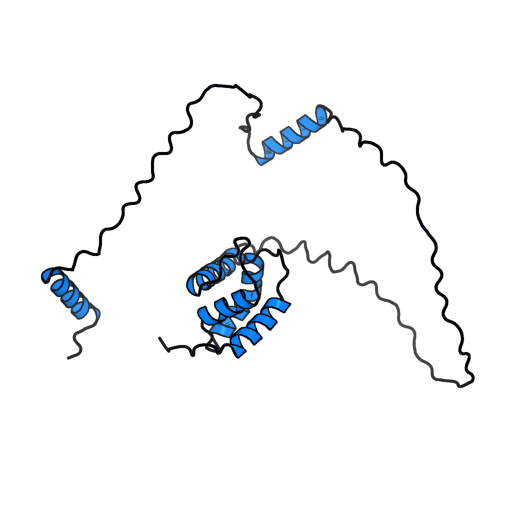29.055 23.902 -9.311 1.00 85.69 209 ARG A C 1
ATOM 1641 O O . ARG A 1 209 ? -29.217 22.742 -9.669 1.00 85.69 209 ARG A O 1
ATOM 1648 N N . ALA A 1 210 ? -30.016 24.824 -9.353 1.00 86.19 210 ALA A N 1
ATOM 1649 C CA . ALA A 1 210 ? -31.351 24.565 -9.889 1.00 86.19 210 ALA A CA 1
ATOM 1650 C C . ALA A 1 210 ? -31.317 24.232 -11.392 1.00 86.19 210 ALA A C 1
ATOM 1652 O O . ALA A 1 210 ? -32.038 23.348 -11.839 1.00 86.19 210 ALA A O 1
ATOM 1653 N N . GLU A 1 211 ? -30.438 24.883 -12.158 1.00 86.25 211 GLU A N 1
ATOM 1654 C CA . GLU A 1 211 ? -30.260 24.630 -13.594 1.00 86.25 211 GLU A CA 1
ATOM 1655 C C . GLU A 1 211 ? -29.625 23.260 -13.886 1.00 86.25 211 GLU A C 1
ATOM 1657 O O . GLU A 1 211 ? -30.020 22.583 -14.830 1.00 86.25 211 GLU A O 1
ATOM 1662 N N . ILE A 1 212 ? -28.665 22.824 -13.063 1.00 85.56 212 ILE A N 1
ATOM 1663 C CA . ILE A 1 212 ? -27.963 21.545 -13.257 1.00 85.56 212 ILE A CA 1
ATOM 1664 C C . ILE A 1 212 ? -28.781 20.356 -12.750 1.00 85.56 212 ILE A C 1
ATOM 1666 O O . ILE A 1 212 ? -28.765 19.295 -13.371 1.00 85.56 212 ILE A O 1
ATOM 1670 N N . PHE A 1 213 ? -29.436 20.500 -11.598 1.00 81.88 213 PHE A N 1
ATOM 1671 C CA . PHE A 1 213 ? -30.063 19.370 -10.909 1.00 81.88 213 PHE A CA 1
ATOM 1672 C C . PHE A 1 213 ? -31.584 19.324 -11.052 1.00 81.88 213 PHE A C 1
ATOM 1674 O O . PHE A 1 213 ? -32.176 18.329 -10.650 1.00 81.88 213 PHE A O 1
ATOM 1681 N N . GLY A 1 214 ? -32.205 20.347 -11.649 1.00 70.50 214 GLY A N 1
ATOM 1682 C CA . GLY A 1 214 ? -33.657 20.486 -11.658 1.00 70.50 214 GLY A CA 1
ATOM 1683 C C . GLY A 1 214 ? -34.193 20.795 -10.259 1.00 70.50 214 GLY A C 1
ATOM 1684 O O . GLY A 1 214 ? -33.620 20.420 -9.235 1.00 70.50 214 GLY A O 1
ATOM 1685 N N . THR A 1 215 ? -35.283 21.545 -10.190 1.00 64.12 215 THR A N 1
ATOM 1686 C CA . THR A 1 215 ? -36.012 21.759 -8.940 1.00 64.12 215 THR A CA 1
ATOM 1687 C C . THR A 1 215 ? -36.830 20.504 -8.640 1.00 64.12 215 THR A C 1
ATOM 1689 O O . THR A 1 215 ? -37.865 20.294 -9.265 1.00 64.12 215 THR A O 1
ATOM 1692 N N . GLU A 1 216 ? -36.360 19.657 -7.722 1.00 58.44 216 GLU A N 1
ATOM 1693 C CA . GLU A 1 216 ? -37.250 18.730 -7.013 1.00 58.44 216 GLU A CA 1
ATOM 1694 C C . GLU A 1 216 ? -38.073 19.567 -6.019 1.00 58.44 216 GLU A C 1
ATOM 1696 O O . GLU A 1 216 ? -37.608 19.872 -4.918 1.00 58.44 216 GLU A O 1
ATOM 1701 N N . GLU A 1 217 ? -39.241 20.032 -6.474 1.00 51.47 217 GLU A N 1
ATOM 1702 C CA . GLU A 1 217 ? -40.385 20.354 -5.605 1.00 51.47 217 GLU A CA 1
ATOM 1703 C C . GLU A 1 217 ? -41.181 19.081 -5.300 1.00 51.47 217 GLU A C 1
ATOM 1705 O O . GLU A 1 217 ? -41.353 18.255 -6.230 1.00 51.47 217 GLU A O 1
#

Foldseek 3Di:
DPDQDDDDPVNLQVLLVVLLVVDDPPPDLLQSLQVCLVVVVVVVVVRDQLQSPQSSCVVNQVDDPVSDGDHSVNSVVSSVVSNVVVVPPPDPDPPPVVVVVVPDDDDDDDDDDDDDDDDDDDDDDDDDDDDDDDDDDDDDDDPPPPQPPVNVVVVVVVVCVVPNDPPDDPDDPDPDPDDPPPPDPPPPPPDPDPDPQDPVRVVVVVVVCCVVPPDPD

Sequence (217 aa):
MPYKRPATETEIQALAAELSGNWIAGSPIRVWLRAHYPKLVALIAEDWSWAGIAAALNVAEITYQTKTPWTATSLRTDAFRAAKRGAGIRGVDRREKLAMVAATVFPPAVSSSSPSEEKEPFSSLIKTPRKFFSHAEFADPQPVVELTAEELERQERIRRKVFGPEAVPSNQFKVADEPLPRFRPVRIKIHGPPVPKTAEELARIAKIRAEIFGTEE